Protein 1AVY (pdb70)

InterPro domains:
  IPR012473 Fibritin C-terminal [PF07921] (373-482)
  IPR012473 Fibritin C-terminal [PR01880] (372-398)
  IPR012473 Fibritin C-terminal [PR01880] (399-420)
  IPR012473 Fibritin C-terminal [PR01880] (421-442)
  IPR012473 Fibritin C-terminal [PR01880] (443-462)
  IPR012473 Fibritin C-terminal [PR01880] (463-484)

Sequence (190 aa):
TNKIKAIETDIASVRQEVNTAKGNISSLQGDVQALQEAGYIPEAPRDGQAYVRKDGEWVLLSTFLSPAVRQEVNTAKGNISSLQGDVQALQEAGYIPEAPRDGQAYVRKDGEWVLLSTFLSPLTNKIKAIETDIASVRQEVNTAKGNISSLQGDVQALQEAGYIPEAPRDGQAYVRKDGEWVLLSTFLSP

Radius of gyration: 31.98 Å; Cα contacts (8 Å, |Δi|>4): 88; chains: 3; bounding box: 48×41×116 Å

CATH classification: 1.20.5.320

Foldseek 3Di:
DPVVVVVVVVVVVVVVVVVVVVVVVVVVVVVVVVVVVVPDADDADPPPFDWDDDPRHTDGPVVVVDPD/DVVVVVVVVVVVVVVVVVVVCVVVVLDDDDADDDPFDWDDDDSHTDGPVVVVPD/DCCCVVVVVVCVVVVVVVVVVVVVVVVVVVVVVVCVVVVLDADDADDDVFDWDDDPNHTDGPVVVVPD

Nearest PDB structures (foldseek):
  1avy-assembly1_A  TM=1.015E+00  e=2.440E-09  Tequatrovirus T4
  1v1i-assembly1_A  TM=9.825E-01  e=1.179E-03  Human mastadenovirus C
  2ww6-assembly1_C  TM=1.001E+00  e=1.914E-03  Tequatrovirus T4
  2ww6-assembly1_B  TM=1.008E+00  e=2.051E-03  Tequatrovirus T4
  8t1g-assembly1_B  TM=9.410E-01  e=3.107E-03  Influenza A virus

Structure (mmCIF, N/CA/C/O backbone):
data_1AVY
#
_entry.id   1AVY
#
_cell.length_a   43.680
_cell.length_b   43.680
_cell.length_c   90.610
_cell.angle_alpha   90.00
_cell.angle_beta   90.00
_cell.angle_gamma   120.00
#
_symmetry.space_group_name_H-M   'P 3'
#
loop_
_entity.id
_entity.type
_entity.pdbx_description
1 polymer FIBRITIN
2 water water
#
loop_
_atom_site.group_PDB
_atom_site.id
_atom_site.type_symbol
_atom_site.label_atom_id
_atom_site.label_alt_id
_atom_site.label_comp_id
_atom_site.label_asym_id
_atom_site.label_entity_id
_atom_site.label_seq_id
_atom_site.pdbx_PDB_ins_code
_atom_site.Cartn_x
_atom_site.Cartn_y
_atom_site.Cartn_z
_atom_site.occupancy
_atom_site.B_iso_or_equiv
_atom_site.auth_seq_id
_atom_site.auth_comp_id
_atom_site.auth_asym_id
_atom_site.auth_atom_id
_atom_site.pdbx_PDB_model_num
ATOM 1 N N . THR A 1 7 ? 6.903 -0.770 -48.482 1.00 71.54 419 THR A N 1
ATOM 2 C CA . THR A 1 7 ? 6.529 -0.361 -47.099 1.00 68.38 419 THR A CA 1
ATOM 3 C C . THR A 1 7 ? 6.157 -1.554 -46.228 1.00 68.20 419 THR A C 1
ATOM 4 O O . THR A 1 7 ? 5.192 -2.255 -46.503 1.00 68.00 419 THR A O 1
ATOM 8 N N . ASN A 1 8 ? 6.948 -1.767 -45.182 1.00 67.96 420 ASN A N 1
ATOM 9 C CA . ASN A 1 8 ? 6.725 -2.850 -44.236 1.00 67.88 420 ASN A CA 1
ATOM 10 C C . ASN A 1 8 ? 6.664 -2.249 -42.836 1.00 68.29 420 ASN A C 1
ATOM 11 O O . ASN A 1 8 ? 6.648 -2.981 -41.847 1.00 71.35 420 ASN A O 1
ATOM 16 N N . LYS A 1 9 ? 6.641 -0.918 -42.755 1.00 65.51 421 LYS A N 1
ATOM 17 C CA . LYS A 1 9 ? 6.576 -0.220 -41.469 1.00 60.06 421 LYS A CA 1
ATOM 18 C C . LYS A 1 9 ? 5.476 -0.827 -40.594 1.00 56.53 421 LYS A C 1
ATOM 19 O O . LYS A 1 9 ? 5.269 -0.403 -39.467 1.00 55.55 421 LYS A O 1
ATOM 25 N N . ILE A 1 10 ? 4.787 -1.823 -41.155 1.00 51.99 422 ILE A N 1
ATOM 26 C CA .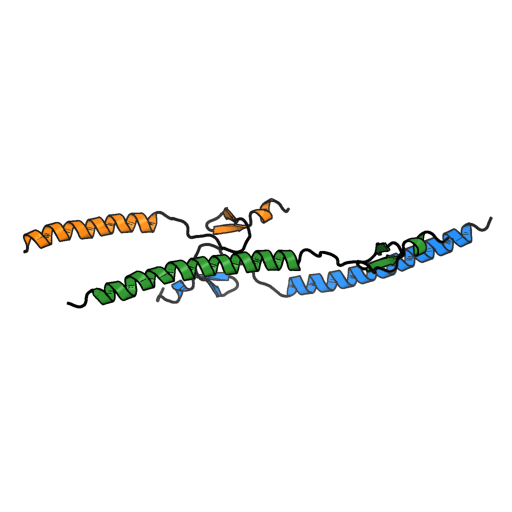 ILE A 1 10 ? 3.709 -2.560 -40.504 1.00 49.11 422 ILE A CA 1
ATOM 27 C C . ILE A 1 10 ? 4.309 -3.624 -39.592 1.00 48.56 422 ILE A C 1
ATOM 28 O O . ILE A 1 10 ? 3.651 -4.126 -38.683 1.00 49.25 422 ILE A O 1
ATOM 33 N N . LYS A 1 11 ? 5.561 -3.968 -39.869 1.00 46.88 423 LYS A N 1
ATOM 34 C CA . LYS A 1 11 ? 6.293 -4.970 -39.106 1.00 48.19 423 LYS A CA 1
ATOM 35 C C . LYS A 1 11 ? 6.955 -4.298 -37.914 1.00 47.41 423 LYS A C 1
ATOM 36 O O . LYS A 1 11 ? 7.071 -4.891 -36.842 1.00 47.84 423 LYS A O 1
ATOM 38 N N . ALA A 1 12 ? 7.391 -3.058 -38.109 1.00 44.81 424 ALA A N 1
ATOM 39 C CA . ALA A 1 12 ? 8.023 -2.295 -37.040 1.00 44.82 424 ALA A CA 1
ATOM 40 C C . ALA A 1 12 ? 6.945 -1.845 -36.061 1.00 44.51 424 ALA A C 1
ATOM 41 O O . ALA A 1 12 ? 7.174 -1.770 -34.854 1.00 43.21 424 ALA A O 1
ATOM 43 N N . ILE A 1 13 ? 5.766 -1.543 -36.597 1.00 44.96 425 ILE A N 1
ATOM 44 C CA . ILE A 1 13 ? 4.644 -1.106 -35.779 1.00 42.64 425 ILE A CA 1
ATOM 45 C C . ILE A 1 13 ? 4.129 -2.294 -34.990 1.00 42.24 425 ILE A C 1
ATOM 46 O O . ILE A 1 13 ? 3.667 -2.152 -33.859 1.00 42.19 425 ILE A O 1
ATOM 51 N N . GLU A 1 14 ? 4.224 -3.474 -35.589 1.00 42.34 426 GLU A N 1
ATOM 52 C CA . GLU A 1 14 ? 3.769 -4.684 -34.924 1.00 44.38 426 GLU A CA 1
ATOM 53 C C . GLU A 1 14 ? 4.649 -5.023 -33.720 1.00 44.98 426 GLU A C 1
ATOM 54 O O . GLU A 1 14 ? 4.134 -5.300 -32.634 1.00 47.38 426 GLU A O 1
ATOM 60 N N . THR A 1 15 ? 5.969 -4.998 -33.905 1.00 42.57 427 THR A N 1
ATOM 61 C CA . THR A 1 15 ? 6.883 -5.307 -32.810 1.00 39.34 427 THR A CA 1
ATOM 62 C C . THR A 1 15 ? 6.799 -4.238 -31.728 1.00 37.21 427 THR A C 1
ATOM 63 O O . THR A 1 15 ? 7.030 -4.520 -30.556 1.00 37.16 427 THR A O 1
ATOM 67 N N . ASP A 1 16 ? 6.463 -3.013 -32.124 1.00 35.95 428 ASP A N 1
ATOM 68 C CA . ASP A 1 16 ? 6.341 -1.915 -31.174 1.00 34.85 428 ASP A CA 1
ATOM 69 C C . ASP A 1 16 ? 5.095 -2.099 -30.314 1.00 31.70 428 ASP A C 1
ATOM 70 O O . ASP A 1 16 ? 5.095 -1.783 -29.128 1.00 32.15 428 ASP A O 1
ATOM 75 N N . ILE A 1 17 ? 4.029 -2.610 -30.914 1.00 28.14 429 ILE A N 1
ATOM 76 C CA . ILE A 1 17 ? 2.813 -2.842 -30.162 1.00 27.64 429 ILE A CA 1
ATOM 77 C C . ILE A 1 17 ? 3.070 -4.043 -29.266 1.00 28.04 429 ILE A C 1
ATOM 78 O O . ILE A 1 17 ? 2.637 -4.081 -28.114 1.00 27.80 429 ILE A O 1
ATOM 83 N N . ALA A 1 18 ? 3.790 -5.023 -29.795 1.00 26.34 430 ALA A N 1
ATOM 84 C CA . ALA A 1 18 ? 4.105 -6.214 -29.021 1.00 28.25 430 ALA A CA 1
ATOM 85 C C . ALA A 1 18 ? 4.908 -5.829 -27.779 1.00 30.41 430 ALA A C 1
ATOM 86 O O . ALA A 1 18 ? 4.675 -6.351 -26.688 1.00 31.97 430 ALA A O 1
ATOM 88 N N . SER A 1 19 ? 5.855 -4.912 -27.960 1.00 30.96 431 SER A N 1
ATOM 89 C CA . SER A 1 19 ? 6.709 -4.440 -26.878 1.00 30.18 431 SER A CA 1
ATOM 90 C C . SER A 1 19 ? 5.877 -3.758 -25.789 1.00 30.85 431 SER A C 1
ATOM 91 O O . SER A 1 19 ? 6.005 -4.073 -24.604 1.00 28.12 431 SER A O 1
ATOM 94 N N . VAL A 1 20 ? 5.026 -2.823 -26.194 1.00 30.72 432 VAL A N 1
ATOM 95 C CA . VAL A 1 20 ? 4.173 -2.108 -25.250 1.00 29.22 432 VAL A CA 1
ATOM 96 C C . VAL A 1 20 ? 3.284 -3.096 -24.503 1.00 28.89 432 VAL A C 1
ATOM 97 O O . VAL A 1 20 ? 3.098 -2.981 -23.289 1.00 25.38 432 VAL A O 1
ATOM 101 N N . ARG A 1 21 ? 2.742 -4.063 -25.242 1.00 28.14 433 ARG A N 1
ATOM 102 C CA . ARG A 1 21 ? 1.864 -5.082 -24.677 1.00 28.55 433 ARG A CA 1
ATOM 103 C C . ARG A 1 21 ? 2.557 -5.895 -23.593 1.00 27.42 433 ARG A C 1
ATOM 104 O O . ARG A 1 21 ? 1.941 -6.267 -22.603 1.00 29.53 433 ARG A O 1
ATOM 112 N N . GLN A 1 22 ? 3.840 -6.171 -23.782 1.00 31.35 434 GLN A N 1
ATOM 113 C CA . GLN A 1 22 ? 4.598 -6.928 -22.796 1.00 33.15 434 GLN A CA 1
ATOM 114 C C . GLN A 1 22 ? 4.771 -6.110 -21.520 1.00 32.40 434 GLN A C 1
ATOM 115 O O . GLN A 1 22 ? 4.662 -6.629 -20.408 1.00 29.28 434 GLN A O 1
ATOM 121 N N . GLU A 1 23 ? 5.060 -4.826 -21.691 1.00 29.63 435 GLU A N 1
ATOM 122 C CA . GLU A 1 23 ? 5.242 -3.947 -20.554 1.00 28.59 435 GLU A CA 1
ATOM 123 C C . GLU A 1 23 ? 3.934 -3.814 -19.794 1.00 28.18 435 GLU A C 1
ATOM 124 O O . GLU A 1 23 ? 3.920 -3.752 -18.563 1.00 28.80 435 GLU A O 1
ATOM 130 N N . VAL A 1 24 ? 2.833 -3.777 -20.537 1.00 25.49 436 VAL A N 1
ATOM 131 C CA . VAL A 1 24 ? 1.514 -3.668 -19.938 1.00 21.95 436 VAL A CA 1
ATOM 132 C C . VAL A 1 24 ? 1.199 -4.955 -19.170 1.00 23.96 436 VAL A C 1
ATOM 133 O O . VAL A 1 24 ? 0.485 -4.931 -18.166 1.00 21.78 436 VAL A O 1
ATOM 137 N N . ASN A 1 25 ? 1.743 -6.077 -19.636 1.00 22.69 437 ASN A N 1
ATOM 138 C CA . ASN A 1 25 ? 1.530 -7.357 -18.962 1.00 24.17 437 ASN A CA 1
ATOM 139 C C . ASN A 1 25 ? 2.300 -7.346 -17.638 1.00 22.99 437 ASN A C 1
ATOM 140 O O . ASN A 1 25 ? 1.804 -7.802 -16.613 1.00 22.91 437 ASN A O 1
ATOM 145 N N . THR A 1 26 ? 3.518 -6.821 -17.675 1.00 23.04 438 THR A N 1
ATOM 146 C CA . THR A 1 26 ? 4.349 -6.739 -16.486 1.00 24.30 438 THR A CA 1
ATOM 147 C C . THR A 1 26 ? 3.683 -5.821 -15.469 1.00 25.75 438 THR A C 1
ATOM 148 O O . THR A 1 26 ? 3.625 -6.136 -14.281 1.00 30.36 438 THR A O 1
ATOM 152 N N . ALA A 1 27 ? 3.172 -4.688 -15.942 1.00 24.11 439 ALA A N 1
ATOM 153 C CA . ALA A 1 27 ? 2.503 -3.722 -15.073 1.00 21.09 439 ALA A CA 1
ATOM 154 C C . ALA A 1 27 ? 1.262 -4.327 -14.403 1.00 21.43 439 ALA A C 1
ATOM 155 O O . ALA A 1 27 ? 1.039 -4.142 -13.204 1.00 19.48 439 ALA A O 1
ATOM 157 N N . LYS A 1 28 ? 0.460 -5.050 -15.179 1.00 18.44 440 LYS A N 1
ATOM 158 C CA . LYS A 1 28 ? -0.742 -5.697 -14.657 1.00 18.89 440 LYS A CA 1
ATOM 159 C C . LYS A 1 28 ? -0.347 -6.629 -13.516 1.00 17.44 440 LYS A C 1
ATOM 160 O O . LYS A 1 28 ? -1.117 -6.829 -12.579 1.00 19.33 440 LYS A O 1
ATOM 166 N N . GLY A 1 29 ? 0.847 -7.211 -13.625 1.00 17.63 441 GLY A N 1
ATOM 167 C CA . GLY A 1 29 ? 1.339 -8.134 -12.621 1.00 17.34 441 GLY A CA 1
ATOM 168 C C . GLY A 1 29 ? 1.772 -7.434 -11.353 1.00 21.61 441 GLY A C 1
ATOM 169 O O . GLY A 1 29 ? 1.456 -7.882 -10.251 1.00 20.32 441 GLY A O 1
ATOM 170 N N . ASN A 1 30 ? 2.502 -6.335 -11.510 1.00 21.11 442 ASN A N 1
ATOM 171 C CA . ASN A 1 30 ? 2.966 -5.560 -10.372 1.00 24.13 442 ASN A CA 1
ATOM 172 C C . ASN A 1 30 ? 1.781 -4.888 -9.692 1.00 24.70 442 ASN A C 1
ATOM 173 O O . ASN A 1 30 ? 1.809 -4.622 -8.486 1.00 23.34 442 ASN A O 1
ATOM 178 N N . ILE A 1 31 ? 0.746 -4.612 -10.479 1.00 21.15 443 ILE A N 1
ATOM 179 C CA . ILE A 1 31 ? -0.463 -3.986 -9.970 1.00 20.81 443 ILE A CA 1
ATOM 180 C C . ILE A 1 31 ? -1.200 -5.008 -9.107 1.00 22.74 443 ILE A C 1
ATOM 181 O O . ILE A 1 31 ? -1.709 -4.680 -8.038 1.00 25.33 443 ILE A O 1
ATOM 186 N N . SER A 1 32 ? -1.244 -6.252 -9.572 1.00 21.77 444 SER A N 1
ATOM 187 C CA . SER A 1 32 ? -1.908 -7.322 -8.834 1.00 23.76 444 SER A CA 1
ATOM 188 C C . SER A 1 32 ? -1.164 -7.621 -7.524 1.00 24.21 444 SER A C 1
ATOM 189 O O . SER A 1 32 ? -1.776 -7.878 -6.485 1.00 21.48 444 SER A O 1
ATOM 192 N N . SER A 1 33 ? 0.160 -7.585 -7.595 1.00 22.55 445 SER A N 1
ATOM 193 C CA . SER A 1 33 ? 1.016 -7.826 -6.445 1.00 22.53 445 SER A CA 1
ATOM 194 C C . SER A 1 33 ? 0.786 -6.720 -5.410 1.00 24.43 445 SER A C 1
ATOM 195 O O . SER A 1 33 ? 0.660 -6.992 -4.219 1.00 25.14 445 SER A O 1
ATOM 198 N N . LEU A 1 34 ? 0.727 -5.475 -5.880 1.00 22.75 446 LEU A N 1
ATOM 199 C CA . LEU A 1 34 ? 0.508 -4.313 -5.024 1.00 21.24 446 LEU A CA 1
ATOM 200 C C . LEU A 1 34 ? -0.818 -4.422 -4.282 1.00 21.41 446 LEU A C 1
ATOM 201 O O . LEU A 1 34 ? -0.896 -4.134 -3.090 1.00 22.68 446 LEU A O 1
ATOM 206 N N . GLN A 1 35 ? -1.854 -4.844 -4.998 1.00 20.21 447 GLN A N 1
ATOM 207 C CA . GLN A 1 35 ? -3.190 -4.994 -4.432 1.00 22.51 447 GLN A CA 1
ATOM 208 C C . GLN A 1 35 ? -3.228 -6.031 -3.314 1.00 23.64 447 GLN A C 1
ATOM 209 O O . GLN A 1 35 ? -3.903 -5.837 -2.301 1.00 22.15 447 GLN A O 1
ATOM 215 N N . GLY A 1 36 ? -2.517 -7.138 -3.512 1.00 20.67 448 GLY A N 1
ATOM 216 C CA . GLY A 1 36 ? -2.487 -8.178 -2.506 1.00 21.41 448 GLY A CA 1
ATOM 217 C C . GLY A 1 36 ? -1.727 -7.720 -1.269 1.00 22.69 448 GLY A C 1
ATOM 218 O O . GLY A 1 36 ? -2.019 -8.148 -0.152 1.00 20.35 448 GLY A O 1
ATOM 219 N N . ASP A 1 37 ? -0.751 -6.840 -1.465 1.00 21.18 449 ASP A N 1
ATOM 220 C CA . ASP A 1 37 ? 0.050 -6.336 -0.358 1.00 16.80 449 ASP A CA 1
ATOM 221 C C . ASP A 1 37 ? -0.693 -5.288 0.446 1.00 18.97 449 ASP A C 1
ATOM 222 O O . ASP A 1 37 ? -0.577 -5.237 1.673 1.00 17.74 449 ASP A O 1
ATOM 227 N N . VAL A 1 38 ? -1.456 -4.452 -0.253 1.00 18.48 450 VAL A N 1
ATOM 228 C CA . VAL A 1 38 ? -2.227 -3.387 0.376 1.00 15.18 450 VAL A CA 1
ATOM 229 C C . VAL A 1 38 ? -3.399 -3.988 1.142 1.00 19.17 450 VAL A C 1
ATOM 230 O O . VAL A 1 38 ? -3.802 -3.493 2.199 1.00 16.77 450 VAL A O 1
ATOM 234 N N . GLN A 1 39 ? -3.931 -5.072 0.594 1.00 18.24 451 GLN A N 1
ATOM 235 C CA . GLN A 1 39 ? -5.047 -5.784 1.187 1.00 19.09 451 GLN A CA 1
ATOM 236 C C . GLN A 1 39 ? -4.613 -6.382 2.519 1.00 14.26 451 GLN A C 1
ATOM 237 O O . GLN A 1 39 ? -5.328 -6.304 3.511 1.00 12.49 451 GLN A O 1
ATOM 243 N N . ALA A 1 40 ? -3.431 -6.981 2.526 1.00 13.69 452 ALA A N 1
ATOM 244 C CA . ALA A 1 40 ? -2.890 -7.588 3.734 1.00 17.31 452 ALA A CA 1
ATOM 245 C C . ALA A 1 40 ? -2.590 -6.518 4.792 1.00 17.34 452 ALA A C 1
ATOM 246 O O . ALA A 1 40 ? -2.796 -6.739 5.989 1.00 16.59 452 ALA A O 1
ATOM 248 N N . LEU A 1 41 ? -2.098 -5.363 4.344 1.00 15.39 453 LEU A N 1
ATOM 249 C CA . LEU A 1 41 ? -1.788 -4.268 5.255 1.00 11.40 453 LEU A CA 1
ATOM 250 C C . LEU A 1 41 ? -3.086 -3.775 5.874 1.00 13.85 453 LEU A C 1
ATOM 251 O O . LEU A 1 41 ? -3.132 -3.423 7.054 1.00 12.87 453 LEU A O 1
ATOM 256 N N . GLN A 1 42 ? -4.147 -3.758 5.073 1.00 14.26 454 GLN A N 1
ATOM 257 C CA . GLN A 1 42 ? -5.452 -3.308 5.545 1.00 15.67 454 GLN A CA 1
ATOM 258 C C . GLN A 1 42 ? -6.082 -4.307 6.508 1.00 16.62 454 GLN A C 1
ATOM 259 O O . GLN A 1 42 ? -6.802 -3.918 7.422 1.00 21.43 454 GLN A O 1
ATOM 265 N N . GLU A 1 43 ? -5.809 -5.592 6.296 1.00 18.54 455 GLU A N 1
ATOM 266 C CA . GLU A 1 43 ? -6.363 -6.653 7.129 1.00 20.43 455 GLU A CA 1
ATOM 267 C C . GLU A 1 43 ? -5.549 -6.934 8.392 1.00 19.20 455 GLU A C 1
ATOM 268 O O . GLU A 1 43 ? -6.021 -7.629 9.290 1.00 16.45 455 GLU A O 1
ATOM 274 N N . ALA A 1 44 ? -4.332 -6.398 8.455 1.00 16.36 456 ALA A N 1
ATOM 275 C CA . ALA A 1 44 ? -3.465 -6.610 9.607 1.00 15.24 456 ALA A CA 1
ATOM 276 C C . ALA A 1 44 ? -4.087 -6.041 10.883 1.00 16.31 456 ALA A C 1
ATOM 277 O O . ALA A 1 44 ? -3.759 -6.472 11.982 1.00 16.17 456 ALA A O 1
ATOM 279 N N . GLY A 1 45 ? -4.984 -5.072 10.722 1.00 15.92 457 GLY A N 1
ATOM 280 C CA . GLY A 1 45 ? -5.651 -4.462 11.859 1.00 18.36 457 GLY A CA 1
ATOM 281 C C . GLY A 1 45 ? -4.747 -3.637 12.755 1.00 16.78 457 GLY A C 1
ATOM 282 O O . GLY A 1 45 ? -4.829 -3.731 13.976 1.00 17.48 457 GLY A O 1
ATOM 283 N N . TYR A 1 46 ? -3.883 -2.823 12.160 1.00 12.20 458 TYR A N 1
ATOM 284 C CA . TYR A 1 46 ? -2.984 -2.007 12.953 1.00 10.89 458 TYR A CA 1
ATOM 285 C C . TYR A 1 46 ? -3.776 -1.007 13.769 1.00 12.44 458 TYR A C 1
ATOM 286 O O . TYR A 1 46 ? -4.941 -0.730 13.472 1.00 13.93 458 TYR A O 1
ATOM 295 N N . ILE A 1 47 ? -3.137 -0.466 14.799 1.00 15.15 459 ILE A N 1
ATOM 296 C CA . ILE A 1 47 ? -3.795 0.484 15.693 1.00 16.47 459 ILE A CA 1
ATOM 297 C C . ILE A 1 47 ? -3.306 1.925 15.545 1.00 12.56 459 ILE A C 1
ATOM 298 O O . ILE A 1 47 ? -2.116 2.173 15.396 1.00 13.16 459 ILE A O 1
ATOM 303 N N . PRO A 1 48 ? -4.232 2.897 15.578 1.00 12.20 460 PRO A N 1
ATOM 304 C CA . PRO A 1 48 ? -3.805 4.294 15.442 1.00 14.26 460 PRO A CA 1
ATOM 305 C C . PRO A 1 48 ? -3.114 4.825 16.708 1.00 13.16 460 PRO A C 1
ATOM 306 O O . PRO A 1 48 ? -3.146 4.188 17.764 1.00 15.33 460 PRO A O 1
ATOM 310 N N . GLU A 1 49 ? -2.476 5.982 16.588 1.00 10.95 461 GLU A N 1
ATOM 311 C CA . GLU A 1 49 ? -1.772 6.584 17.706 1.00 9.03 461 GLU A CA 1
ATOM 312 C C . GLU A 1 49 ? -2.697 6.893 18.873 1.00 10.56 461 GLU A C 1
ATOM 313 O O . GLU A 1 49 ? -3.898 7.119 18.695 1.00 10.40 461 GLU A O 1
ATOM 319 N N . ALA A 1 50 ? -2.129 6.901 20.073 1.00 7.08 462 ALA A N 1
ATOM 320 C CA . ALA A 1 50 ? -2.899 7.210 21.264 1.00 9.30 462 ALA A CA 1
ATOM 321 C C . ALA A 1 50 ? -2.990 8.725 21.310 1.00 7.83 462 ALA A C 1
ATOM 322 O O . ALA A 1 50 ? -2.235 9.414 20.625 1.00 9.67 462 ALA A O 1
ATOM 324 N N . PRO A 1 51 ? -3.924 9.273 22.097 1.00 7.84 463 PRO A N 1
ATOM 325 C CA . PRO A 1 51 ? -3.964 10.732 22.110 1.00 7.31 463 PRO A CA 1
ATOM 326 C C . PRO A 1 51 ? -2.631 11.297 22.569 1.00 7.24 463 PRO A C 1
ATOM 327 O O . PRO A 1 51 ? -1.889 10.649 23.310 1.00 11.44 463 PRO A O 1
ATOM 331 N N . ARG A 1 52 ? -2.308 12.488 22.087 1.00 8.85 464 ARG A N 1
ATOM 332 C CA . ARG A 1 52 ? -1.072 13.152 22.480 1.00 7.53 464 ARG A CA 1
ATOM 333 C C . ARG A 1 52 ? -1.525 14.255 23.418 1.00 7.90 464 ARG A C 1
ATOM 334 O O . ARG A 1 52 ? -1.601 15.413 23.034 1.00 13.31 464 ARG A O 1
ATOM 342 N N . ASP A 1 53 ? -1.841 13.882 24.654 1.00 11.72 465 ASP A N 1
ATOM 343 C CA . ASP A 1 53 ? -2.330 14.834 25.642 1.00 9.20 465 ASP A CA 1
ATOM 344 C C . ASP A 1 53 ? -1.564 14.787 26.953 1.00 11.05 465 ASP A C 1
ATOM 345 O O . ASP A 1 53 ? -2.049 15.274 27.973 1.00 10.51 465 ASP A O 1
ATOM 350 N N . GLY A 1 54 ? -0.380 14.185 26.927 1.00 10.38 466 GLY A N 1
ATOM 351 C CA . GLY A 1 54 ? 0.431 14.097 28.123 1.00 10.74 466 GLY A CA 1
ATOM 352 C C . GLY A 1 54 ? 0.046 12.979 29.070 1.00 12.32 466 GLY A C 1
ATOM 353 O O . GLY A 1 54 ? 0.615 12.871 30.150 1.00 14.22 466 GLY A O 1
ATOM 354 N N . GLN A 1 55 ? -0.915 12.150 28.675 1.00 10.16 467 GLN A N 1
ATOM 355 C CA . GLN A 1 55 ? -1.361 11.033 29.504 1.00 10.24 467 GLN A CA 1
ATOM 356 C C . GLN A 1 55 ? -0.880 9.693 28.972 1.00 8.50 467 GLN A C 1
ATOM 357 O O . GLN A 1 55 ? -0.604 9.558 27.775 1.00 10.24 467 GLN A O 1
ATOM 363 N N . ALA A 1 56 ? -0.787 8.708 29.871 1.00 7.45 468 ALA A N 1
ATOM 364 C CA . ALA A 1 56 ? -0.354 7.359 29.526 1.00 4.11 468 ALA A CA 1
ATOM 365 C C . ALA A 1 56 ? -1.578 6.518 29.212 1.00 5.44 468 ALA A C 1
ATOM 366 O O . ALA A 1 56 ? -2.593 6.583 29.909 1.00 6.57 468 ALA A O 1
ATOM 368 N N . TYR A 1 57 ? -1.475 5.722 28.155 1.00 5.28 469 TYR A N 1
ATOM 369 C CA . TYR A 1 57 ? -2.579 4.895 27.728 1.00 5.51 469 TYR A CA 1
ATOM 370 C C . TYR A 1 57 ? -2.200 3.436 27.565 1.00 5.72 469 TYR A C 1
ATOM 371 O O . TYR A 1 57 ? -1.060 3.104 27.233 1.00 8.68 469 TYR A O 1
ATOM 380 N N . VAL A 1 58 ? -3.185 2.575 27.777 1.00 5.91 470 VAL A N 1
ATOM 381 C CA . VAL A 1 58 ? -3.030 1.138 27.605 1.00 5.83 470 VAL A CA 1
ATOM 382 C C . VAL A 1 58 ? -4.121 0.765 26.600 1.00 7.14 470 VAL A C 1
ATOM 383 O O . VAL A 1 58 ? -5.002 1.582 26.315 1.00 7.64 470 VAL A O 1
ATOM 387 N N . ARG A 1 59 ? -4.069 -0.449 26.065 1.00 7.04 471 ARG A N 1
ATOM 388 C CA . ARG A 1 59 ? -5.048 -0.876 25.072 1.00 6.37 471 ARG A CA 1
ATOM 389 C C . ARG A 1 59 ? -6.101 -1.835 25.634 1.00 6.28 471 ARG A C 1
ATOM 390 O O . ARG A 1 59 ? -5.777 -2.817 26.311 1.00 6.82 471 ARG A O 1
ATOM 398 N N . LYS A 1 60 ? -7.367 -1.541 25.344 1.00 5.61 472 LYS A N 1
ATOM 399 C CA . LYS A 1 60 ? -8.479 -2.361 25.812 1.00 9.59 472 LYS A CA 1
ATOM 400 C C . LYS A 1 60 ? -9.686 -2.226 24.895 1.00 9.97 472 LYS A C 1
ATOM 401 O O . LYS A 1 60 ? -10.111 -1.121 24.574 1.00 9.57 472 LYS A O 1
ATOM 407 N N . ASP A 1 61 ? -10.236 -3.365 24.490 1.00 10.63 473 ASP A N 1
ATOM 408 C CA . ASP A 1 61 ? -11.408 -3.405 23.622 1.00 11.07 473 ASP A CA 1
ATOM 409 C C . ASP A 1 61 ? -11.371 -2.463 22.433 1.00 9.76 473 ASP A C 1
ATOM 410 O O . ASP A 1 61 ? -12.323 -1.720 22.192 1.00 11.38 473 ASP A O 1
ATOM 415 N N . GLY A 1 62 ? -10.266 -2.510 21.695 1.00 9.90 474 GLY A N 1
ATOM 416 C CA . GLY A 1 62 ? -10.103 -1.689 20.509 1.00 11.98 474 GLY A CA 1
ATOM 417 C C . GLY A 1 62 ? -9.992 -0.198 20.746 1.00 13.97 474 GLY A C 1
ATOM 418 O O . GLY A 1 62 ? -10.275 0.583 19.847 1.00 15.59 474 GLY A O 1
ATOM 419 N N . GLU A 1 63 ? -9.580 0.205 21.948 1.00 14.49 475 GLU A N 1
ATOM 420 C CA . GLU A 1 63 ? -9.445 1.623 22.260 1.00 11.50 475 GLU A CA 1
ATOM 421 C C . GLU A 1 63 ? -8.336 1.871 23.268 1.00 11.34 475 GLU A C 1
ATOM 422 O O . GLU A 1 63 ? -7.914 0.957 23.976 1.00 12.77 475 GLU A O 1
ATOM 428 N N . TRP A 1 64 ? -7.853 3.109 23.297 1.00 7.46 476 TRP A N 1
ATOM 429 C CA . TRP A 1 64 ? -6.812 3.527 24.218 1.00 7.87 476 TRP A CA 1
ATOM 430 C C . TRP A 1 64 ? -7.559 4.007 25.460 1.00 9.42 476 TRP A C 1
ATOM 431 O O . TRP A 1 64 ? -8.433 4.875 25.361 1.00 10.72 476 TRP A O 1
ATOM 442 N N . VAL A 1 65 ? -7.230 3.433 26.615 1.00 7.68 477 VAL A N 1
ATOM 443 C CA . VAL A 1 65 ? -7.859 3.802 27.883 1.00 7.68 477 VAL A CA 1
ATOM 444 C C . VAL A 1 65 ? -6.757 4.328 28.796 1.00 8.38 477 VAL A C 1
ATOM 445 O O . VAL A 1 65 ? -5.635 3.829 28.761 1.00 8.12 477 VAL A O 1
ATOM 449 N N . LEU A 1 66 ? -7.070 5.341 29.599 1.00 7.37 478 LEU A N 1
ATOM 450 C CA . LEU A 1 66 ? -6.081 5.937 30.502 1.00 10.79 478 LEU A CA 1
ATOM 451 C C . LEU A 1 66 ? -5.552 4.918 31.518 1.00 7.16 478 LEU A C 1
ATOM 452 O O . LEU A 1 66 ? -6.320 4.240 32.196 1.00 7.89 478 LEU A O 1
ATOM 457 N N . LEU A 1 67 ? -4.234 4.806 31.607 1.00 6.75 479 LEU A N 1
ATOM 458 C CA . LEU A 1 67 ? -3.613 3.870 32.538 1.00 9.79 479 LEU A CA 1
ATOM 459 C C . LEU A 1 67 ? -3.989 4.141 34.007 1.00 11.19 479 LEU A C 1
ATOM 460 O O . LEU A 1 67 ? -4.210 3.209 34.784 1.00 9.54 479 LEU A O 1
ATOM 465 N N . SER A 1 68 ? -4.054 5.418 34.379 1.00 13.82 480 SER A N 1
ATOM 466 C CA . SER A 1 68 ? -4.374 5.801 35.754 1.00 18.02 480 SER A CA 1
ATOM 467 C C . SER A 1 68 ? -5.731 5.256 36.173 1.0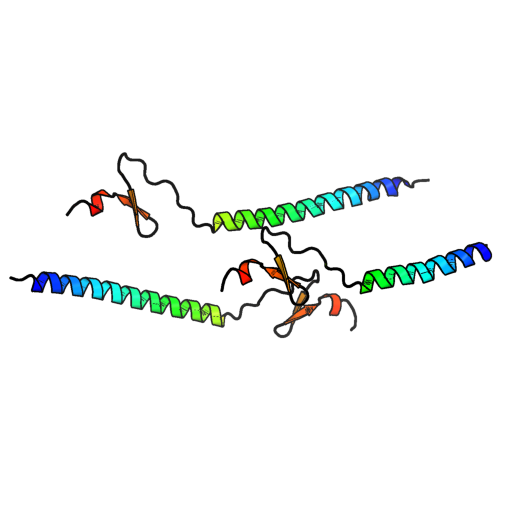0 17.00 480 SER A C 1
ATOM 468 O O . SER A 1 68 ? -6.015 5.101 37.355 1.00 17.05 480 SER A O 1
ATOM 471 N N . THR A 1 69 ? -6.559 4.960 35.182 1.00 17.54 481 THR A N 1
ATOM 472 C CA . THR A 1 69 ? -7.893 4.420 35.399 1.00 17.39 481 THR A CA 1
ATOM 473 C C . THR A 1 69 ? -7.821 3.087 36.147 1.00 16.16 481 THR A C 1
ATOM 474 O O . THR A 1 69 ? -8.758 2.708 36.858 1.00 13.63 481 THR A O 1
ATOM 478 N N . PHE A 1 70 ? -6.698 2.392 35.985 1.00 14.66 482 PHE A N 1
ATOM 479 C CA . PHE A 1 70 ? -6.474 1.094 36.622 1.00 17.28 482 PHE A CA 1
ATOM 480 C C . PHE A 1 70 ? -5.534 1.184 37.806 1.00 16.15 482 PHE A C 1
ATOM 481 O O . PHE A 1 70 ? -5.310 0.194 38.495 1.00 15.69 482 PHE A O 1
ATOM 489 N N . LEU A 1 71 ? -4.958 2.361 38.011 1.00 17.66 483 LEU A N 1
ATOM 490 C CA . LEU A 1 71 ? -4.059 2.579 39.136 1.00 25.51 483 LEU A CA 1
ATOM 491 C C . LEU A 1 71 ? -4.881 3.385 40.139 1.00 32.37 483 LEU A C 1
ATOM 492 O O . LEU A 1 71 ? -4.401 4.346 40.733 1.00 36.36 483 LEU A O 1
ATOM 497 N N . SER A 1 72 ? -6.136 2.960 40.265 1.00 39.36 484 SER A N 1
ATOM 498 C CA . SER A 1 72 ? -7.146 3.530 41.132 1.00 46.26 484 SER A CA 1
ATOM 499 C C . SER A 1 72 ? -8.234 2.489 41.094 1.00 54.07 484 SER A C 1
ATOM 500 O O . SER A 1 72 ? -8.338 1.724 40.108 1.00 55.95 484 SER A O 1
ATOM 503 N N . PRO A 1 73 ? -9.100 2.431 42.114 1.00 60.89 485 PRO A N 1
ATOM 504 C CA . PRO A 1 73 ? -10.146 1.395 42.044 1.00 65.46 485 PRO A CA 1
ATOM 505 C C . PRO A 1 73 ? -11.103 1.628 40.882 1.00 68.60 485 PRO A C 1
ATOM 506 O O . PRO A 1 73 ? -11.369 0.722 40.079 1.00 71.62 485 PRO A O 1
ATOM 510 N N . ALA A 1 74 ? -11.615 2.850 40.783 1.00 70.04 486 ALA A N 1
ATOM 511 C CA . ALA A 1 74 ? -12.590 3.251 39.775 1.00 72.70 486 ALA A CA 1
ATOM 512 C C . ALA A 1 74 ? -12.123 4.268 38.714 1.00 74.91 486 ALA A C 1
ATOM 513 O O . ALA A 1 74 ? -12.235 3.943 37.508 1.00 75.45 486 ALA A O 1
ATOM 516 N N . VAL B 1 20 ? 0.293 30.552 70.236 1.00 74.30 432 VAL B N 1
ATOM 517 C CA . VAL B 1 20 ? 0.394 29.473 69.261 1.00 75.56 432 VAL B CA 1
ATOM 518 C C . VAL B 1 20 ? -0.922 29.288 68.520 1.00 77.38 432 VAL B C 1
ATOM 519 O O . VAL B 1 20 ? -0.944 29.210 67.289 1.00 78.94 432 VAL B O 1
ATOM 523 N N . ARG B 1 21 ? -2.015 29.217 69.278 1.00 77.24 433 ARG B N 1
ATOM 524 C CA . ARG B 1 21 ? -3.346 29.044 68.703 1.00 75.83 433 ARG B CA 1
ATOM 525 C C . ARG B 1 21 ? -3.659 30.166 67.718 1.00 75.49 433 ARG B C 1
ATOM 526 O O . ARG B 1 21 ? -4.454 29.987 66.795 1.00 74.74 433 ARG B O 1
ATOM 528 N N . GLN B 1 22 ? -3.035 31.324 67.925 1.00 74.63 434 GLN B N 1
ATOM 529 C CA . GLN B 1 22 ? -3.238 32.467 67.045 1.00 73.89 434 GLN B CA 1
ATOM 530 C C . GLN B 1 22 ? -2.437 32.241 65.771 1.00 72.69 434 GLN B C 1
ATOM 531 O O . GLN B 1 22 ? -2.961 32.371 64.665 1.00 73.29 434 GLN B O 1
ATOM 537 N N . GLU B 1 23 ? -1.164 31.897 65.939 1.00 70.09 435 GLU B N 1
ATOM 538 C CA . GLU B 1 23 ? -0.285 31.643 64.808 1.00 66.86 435 GLU B CA 1
ATOM 539 C C . GLU B 1 23 ? -0.809 30.469 63.990 1.00 64.71 435 GLU B C 1
ATOM 540 O O . GLU B 1 23 ? -0.515 30.353 62.803 1.00 67.14 435 GLU B O 1
ATOM 546 N N . VAL B 1 24 ? -1.589 29.602 64.628 1.00 60.30 436 VAL B N 1
ATOM 547 C CA . VAL B 1 24 ? -2.159 28.438 63.956 1.00 56.82 436 VAL B CA 1
ATOM 548 C C . VAL B 1 24 ? -3.418 28.848 63.192 1.00 59.35 436 VAL B C 1
ATOM 549 O O . VAL B 1 24 ? -3.843 28.171 62.252 1.00 59.99 436 VAL B O 1
ATOM 553 N N . ASN B 1 25 ? -4.003 29.973 63.587 1.00 59.61 437 ASN B N 1
ATOM 554 C CA . ASN B 1 25 ? -5.212 30.454 62.937 1.00 61.81 437 ASN B CA 1
ATOM 555 C C . ASN B 1 25 ? -4.932 31.231 61.651 1.00 61.62 437 ASN B C 1
ATOM 556 O O . ASN B 1 25 ? -5.749 31.220 60.728 1.00 62.96 437 ASN B O 1
ATOM 561 N N . THR B 1 26 ? -3.792 31.913 61.586 1.00 60.78 438 THR B N 1
ATOM 562 C CA . THR B 1 26 ? -3.441 32.645 60.371 1.00 61.17 438 THR B CA 1
ATOM 563 C C . THR B 1 26 ? -2.944 31.594 59.383 1.00 62.37 438 THR B C 1
ATOM 564 O O . THR B 1 26 ? -3.180 31.688 58.176 1.00 63.05 438 THR B O 1
ATOM 568 N N . ALA B 1 27 ? -2.258 30.586 59.915 1.00 60.09 439 ALA B N 1
ATOM 569 C CA . ALA B 1 27 ? -1.736 29.498 59.104 1.00 56.78 439 ALA B CA 1
ATOM 570 C C . ALA B 1 27 ? -2.903 28.699 58.535 1.00 56.48 439 ALA B C 1
ATOM 571 O O . ALA B 1 27 ? -2.832 28.185 57.421 1.00 56.28 439 ALA B O 1
ATOM 573 N N . LYS B 1 28 ? -3.979 28.604 59.311 1.00 56.23 440 LYS B N 1
ATOM 574 C CA . LYS B 1 28 ? -5.175 27.872 58.906 1.00 55.65 440 LYS B CA 1
ATOM 575 C C . LYS B 1 28 ? -5.819 28.495 57.672 1.00 55.46 440 LYS B C 1
ATOM 576 O O . LYS B 1 28 ? -6.320 27.790 56.796 1.00 51.93 440 LYS B O 1
ATOM 582 N N . GLY B 1 29 ? -5.809 29.822 57.618 1.00 57.54 441 GLY B N 1
ATOM 583 C CA . GLY B 1 29 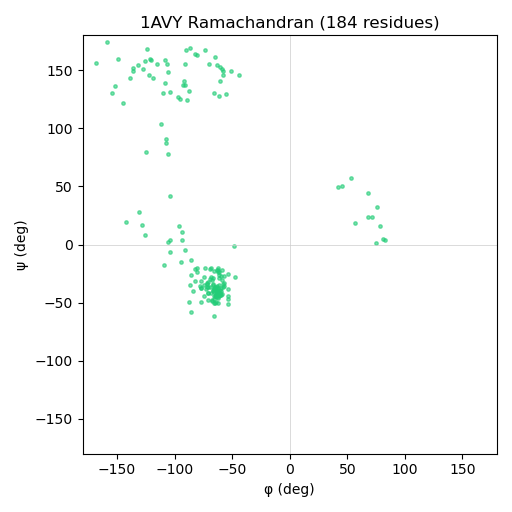? -6.400 30.524 56.495 1.00 58.39 441 GLY B CA 1
ATOM 584 C C . GLY B 1 29 ? -5.503 30.488 55.279 1.00 58.77 441 GLY B C 1
ATOM 585 O O . GLY B 1 29 ? -5.984 30.481 54.144 1.00 61.23 441 GLY B O 1
ATOM 586 N N . ASN B 1 30 ? -4.195 30.460 55.519 1.00 57.68 442 ASN B N 1
ATOM 587 C CA . ASN B 1 30 ? -3.207 30.418 54.444 1.00 55.50 442 ASN B CA 1
ATOM 588 C C . ASN B 1 30 ? -3.225 29.076 53.713 1.00 52.66 442 ASN B C 1
ATOM 589 O O . ASN B 1 30 ? -2.775 28.974 52.571 1.00 52.32 442 ASN B O 1
ATOM 594 N N . ILE B 1 31 ? -3.750 28.050 54.374 1.00 48.60 443 ILE B 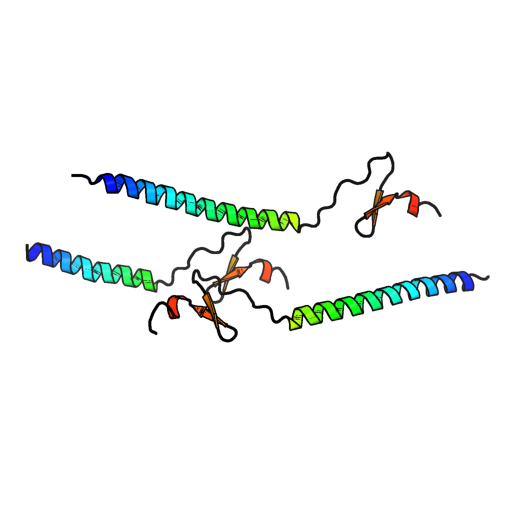N 1
ATOM 595 C CA . ILE B 1 31 ? -3.813 26.724 53.781 1.00 48.54 443 ILE B CA 1
ATOM 596 C C . ILE B 1 31 ? -5.060 26.543 52.919 1.00 50.95 443 ILE B C 1
ATOM 597 O O . ILE B 1 31 ? -4.963 26.243 51.730 1.00 51.19 443 ILE B O 1
ATOM 602 N N . SER B 1 32 ? -6.229 26.719 53.521 1.00 52.87 444 SER B N 1
ATOM 603 C CA . SER B 1 32 ? -7.482 26.569 52.794 1.00 52.01 444 SER B CA 1
ATOM 604 C C . SER B 1 32 ? -7.468 27.447 51.551 1.00 50.21 444 SER B C 1
ATOM 605 O O . SER B 1 32 ? -7.969 27.048 50.502 1.00 49.26 444 SER B O 1
ATOM 608 N N . SER B 1 33 ? -6.890 28.640 51.678 1.00 47.99 445 SER B N 1
ATOM 609 C CA . SER B 1 33 ? -6.798 29.577 50.564 1.00 45.50 445 SER B CA 1
ATOM 610 C C . SER B 1 33 ? -5.781 29.059 49.544 1.00 47.33 445 SER B C 1
ATOM 611 O O . SER B 1 33 ? -6.049 29.032 48.341 1.00 47.37 445 SER B O 1
ATOM 614 N N . LEU B 1 34 ? -4.614 28.649 50.032 1.00 46.18 446 LEU B N 1
ATOM 615 C CA . LEU B 1 34 ? -3.579 28.102 49.167 1.00 43.52 446 LEU B CA 1
ATOM 616 C C . LEU B 1 34 ? -4.239 26.979 48.378 1.00 45.23 446 LEU B C 1
ATOM 617 O O . LEU B 1 34 ? -4.052 26.859 47.166 1.00 45.60 446 LEU B O 1
ATOM 622 N N . GLN B 1 35 ? -5.016 26.164 49.091 1.00 44.96 447 GLN B N 1
ATOM 623 C CA . GLN B 1 35 ? -5.731 25.030 48.512 1.00 44.45 447 GLN B CA 1
ATOM 624 C C . GLN B 1 35 ? -6.723 25.494 47.447 1.00 45.03 447 GLN B C 1
ATOM 625 O O . GLN B 1 35 ? -7.028 24.759 46.503 1.00 44.18 447 GLN B O 1
ATOM 631 N N . GLY B 1 36 ? -7.221 26.717 47.607 1.00 43.20 448 GLY B N 1
ATOM 632 C CA . GLY B 1 36 ? -8.154 27.264 46.642 1.00 44.49 448 GLY B CA 1
ATOM 633 C C . GLY B 1 36 ? -7.386 27.716 45.417 1.00 44.70 448 GLY B C 1
ATOM 634 O O . GLY B 1 36 ? -7.851 27.572 44.286 1.00 46.36 448 GLY B O 1
ATOM 635 N N . ASP B 1 37 ? -6.195 28.260 45.648 1.00 44.22 449 ASP B N 1
ATOM 636 C CA . ASP B 1 37 ? -5.337 28.733 44.568 1.00 42.47 449 ASP B CA 1
ATOM 637 C C . ASP B 1 37 ? -4.798 27.556 43.745 1.00 41.53 449 ASP B C 1
ATOM 638 O O . ASP B 1 37 ? -4.659 27.658 42.527 1.00 41.81 449 ASP B O 1
ATOM 643 N N . VAL B 1 38 ? -4.502 26.443 44.415 1.00 37.20 450 VAL B N 1
ATOM 644 C CA . VAL B 1 38 ? -3.990 25.250 43.744 1.00 35.62 450 VAL B CA 1
ATOM 645 C C . VAL B 1 38 ? -5.112 24.543 42.986 1.00 39.13 450 VAL B C 1
ATOM 646 O O . VAL B 1 38 ? -4.871 23.870 41.979 1.00 37.60 450 VAL B O 1
ATOM 650 N N . GLN B 1 39 ? -6.339 24.703 43.471 1.00 41.23 451 GLN B N 1
ATOM 651 C CA . GLN B 1 39 ? -7.495 24.089 42.823 1.00 42.51 451 GLN B CA 1
ATOM 652 C C . GLN B 1 39 ? -7.679 24.734 41.455 1.00 38.87 451 GLN B C 1
ATOM 653 O O . GLN B 1 39 ? -7.813 24.045 40.445 1.00 40.05 451 GLN B O 1
ATOM 659 N N . ALA B 1 40 ? -7.684 26.063 41.440 1.00 34.47 452 ALA B N 1
ATOM 660 C CA 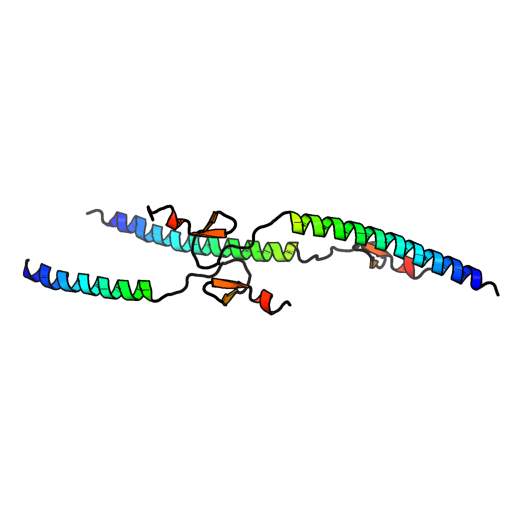. ALA B 1 40 ? -7.841 26.822 40.209 1.00 30.25 452 ALA B CA 1
ATOM 661 C C . ALA B 1 40 ? -6.806 26.375 39.179 1.00 27.43 452 ALA B C 1
ATOM 662 O O . ALA B 1 40 ? -7.153 26.049 38.046 1.00 27.48 452 ALA B O 1
ATOM 664 N N . LEU B 1 41 ? -5.539 26.350 39.583 1.00 26.47 453 LEU B N 1
ATOM 665 C CA . LEU B 1 41 ? -4.454 25.944 38.695 1.00 24.58 453 LEU B CA 1
ATOM 666 C C . LEU B 1 41 ? -4.627 24.528 38.160 1.00 25.86 453 LEU B C 1
ATOM 667 O O . LEU B 1 41 ? -4.184 24.222 37.060 1.00 24.13 453 LEU B O 1
ATOM 672 N N . GLN B 1 42 ? -5.264 23.660 38.932 1.00 25.25 454 GLN B N 1
ATOM 673 C CA . GLN B 1 42 ? -5.452 22.283 38.497 1.00 26.72 454 GLN B CA 1
ATOM 674 C C . GLN B 1 42 ? -6.618 22.134 37.534 1.00 27.86 454 GLN B C 1
ATOM 675 O O . GLN B 1 42 ? -6.663 21.184 36.755 1.00 24.57 454 GLN B O 1
ATOM 681 N N . GLU B 1 43 ? -7.555 23.076 37.590 1.00 29.68 455 GLU B N 1
ATOM 682 C CA . GLU B 1 43 ? -8.730 23.044 36.724 1.00 33.53 455 GLU B CA 1
ATOM 683 C C . GLU B 1 43 ? -8.615 24.047 35.590 1.00 31.79 455 GLU B C 1
ATOM 684 O O . GLU B 1 43 ? -9.549 24.208 34.794 1.00 32.10 455 GLU B O 1
ATOM 690 N N . ALA B 1 44 ? -7.464 24.715 35.527 1.00 26.17 456 ALA B N 1
ATOM 691 C CA . ALA B 1 44 ? -7.194 25.711 34.499 1.00 21.83 456 ALA B CA 1
ATOM 692 C C . ALA B 1 44 ? -7.228 25.088 33.105 1.00 18.92 456 ALA B C 1
ATOM 693 O O . ALA B 1 44 ? -7.507 25.773 32.122 1.00 19.68 456 ALA B O 1
ATOM 695 N N . GLY B 1 45 ? -6.943 23.789 33.033 1.00 17.83 457 GLY B N 1
ATOM 696 C CA . GLY B 1 45 ? -6.928 23.089 31.763 1.00 17.78 457 GLY B CA 1
ATOM 697 C C . GLY B 1 45 ? -5.681 23.418 30.960 1.00 19.02 457 GLY B C 1
ATOM 698 O O . GLY B 1 45 ? -5.715 23.449 29.729 1.00 15.72 457 GLY B O 1
ATOM 699 N N . TYR B 1 46 ? -4.575 23.676 31.653 1.00 17.22 458 TYR B N 1
ATOM 700 C CA . TYR B 1 46 ? -3.322 23.997 30.978 1.00 12.10 458 TYR B CA 1
ATOM 701 C C . TYR B 1 46 ? -2.904 22.793 30.153 1.00 15.43 458 TYR B C 1
ATOM 702 O O . TYR B 1 46 ? -3.284 21.664 30.463 1.00 17.78 458 TYR B O 1
ATOM 711 N N . ILE B 1 47 ? -2.130 23.023 29.097 1.00 14.32 459 ILE B N 1
ATOM 712 C CA . ILE B 1 47 ? -1.712 21.913 28.252 1.00 13.49 459 ILE B CA 1
ATOM 713 C C . ILE B 1 47 ? -0.240 21.562 28.340 1.00 5.20 459 ILE B C 1
ATOM 714 O O . ILE B 1 47 ? 0.621 22.424 28.244 1.00 8.36 459 ILE B O 1
ATOM 719 N N . PRO B 1 48 ? 0.057 20.269 28.528 1.00 6.51 460 PRO B N 1
ATOM 720 C CA . PRO B 1 48 ? 1.410 19.720 28.639 1.00 5.03 460 PRO B CA 1
ATOM 721 C C . PRO B 1 48 ? 2.168 19.757 27.318 1.00 9.94 460 PRO B C 1
ATOM 722 O O . PRO B 1 48 ? 1.578 19.768 26.233 1.00 11.23 460 PRO B O 1
ATOM 726 N N . GLU B 1 49 ? 3.486 19.763 27.431 1.00 9.48 461 GLU B N 1
ATOM 727 C CA . GLU B 1 49 ? 4.374 19.781 26.283 1.00 9.06 461 GLU B CA 1
ATOM 728 C C . GLU B 1 49 ? 3.971 18.811 25.160 1.00 7.17 461 GLU B C 1
ATOM 729 O O . GLU B 1 49 ? 3.439 17.727 25.397 1.00 7.72 461 GLU B O 1
ATOM 735 N N . ALA B 1 50 ? 4.234 19.222 23.927 1.00 7.96 462 ALA B N 1
ATOM 736 C CA . ALA B 1 50 ? 3.944 18.404 22.765 1.00 5.22 462 ALA B CA 1
ATOM 737 C C . ALA B 1 50 ? 5.108 17.441 22.618 1.00 8.58 462 ALA B C 1
ATOM 738 O O . ALA B 1 50 ? 6.161 17.630 23.234 1.00 7.52 462 ALA B O 1
ATOM 740 N N . PRO B 1 51 ? 4.935 16.377 21.822 1.00 7.92 463 PRO B N 1
ATOM 741 C CA . PRO B 1 51 ? 6.062 15.456 21.666 1.00 10.82 463 PRO B CA 1
ATOM 742 C C . PRO B 1 51 ? 7.280 16.214 21.127 1.00 11.57 463 PRO B C 1
ATOM 743 O O . PRO B 1 51 ? 7.135 17.166 20.349 1.00 9.86 463 PRO B O 1
ATOM 747 N N . ARG B 1 52 ? 8.470 15.804 21.550 1.00 10.78 464 ARG B N 1
ATOM 748 C CA . ARG B 1 52 ? 9.711 16.420 21.075 1.00 15.18 464 ARG B CA 1
ATOM 749 C C . ARG B 1 52 ? 10.353 15.388 20.143 1.00 16.56 464 ARG B C 1
ATOM 750 O O . ARG B 1 52 ? 11.125 14.527 20.568 1.00 15.96 464 ARG B O 1
ATOM 758 N N . ASP B 1 53 ? 10.012 15.485 18.858 1.00 17.05 465 ASP B N 1
ATOM 759 C CA . ASP B 1 53 ? 10.470 14.517 17.874 1.00 14.10 465 ASP B CA 1
ATOM 760 C C . ASP B 1 53 ? 10.832 15.071 16.507 1.00 15.61 465 ASP B C 1
ATOM 761 O O . ASP B 1 53 ? 10.866 14.317 15.538 1.00 17.92 465 ASP B O 1
ATOM 766 N N . GLY B 1 54 ? 11.086 16.371 16.416 1.00 13.22 466 GLY B N 1
ATOM 767 C CA . GLY B 1 54 ? 11.438 16.952 15.134 1.00 15.74 466 GLY B CA 1
ATOM 768 C C . GLY B 1 54 ? 10.285 17.304 14.203 1.00 16.64 466 GLY B C 1
ATOM 769 O O . GLY B 1 54 ? 10.506 17.718 13.065 1.00 21.94 466 GLY B O 1
ATOM 770 N N . GLN B 1 55 ? 9.053 17.137 14.661 1.00 11.92 467 GLN B N 1
ATOM 771 C CA . GLN B 1 55 ? 7.904 17.478 13.830 1.00 14.10 467 GLN B CA 1
ATOM 772 C C . GLN B 1 55 ? 7.137 18.630 14.484 1.00 11.57 467 GLN B C 1
ATOM 773 O O . GLN B 1 55 ? 7.218 18.836 15.701 1.00 7.64 467 GLN B O 1
ATOM 779 N N . ALA B 1 56 ? 6.407 19.389 13.675 1.00 10.34 468 ALA B N 1
ATOM 780 C CA . ALA B 1 56 ? 5.629 20.515 14.179 1.00 7.40 468 ALA B CA 1
ATOM 781 C C . ALA B 1 56 ? 4.201 20.063 14.515 1.00 10.01 468 ALA B C 1
ATOM 782 O O . ALA B 1 56 ? 3.599 19.251 13.791 1.00 9.28 468 ALA B O 1
ATOM 784 N N . TYR B 1 57 ? 3.667 20.584 15.622 1.00 6.77 469 TYR B N 1
ATOM 785 C CA . TYR B 1 57 ? 2.332 20.221 16.083 1.00 3.90 469 TYR B CA 1
ATOM 786 C C . TYR B 1 57 ? 1.364 21.387 16.231 1.00 4.58 469 TYR B C 1
ATOM 787 O O . TYR B 1 57 ? 1.759 22.488 16.600 1.00 6.02 469 TYR B O 1
ATOM 796 N N . VAL B 1 58 ? 0.091 21.117 15.950 1.00 4.02 470 VAL B N 1
ATOM 797 C CA . VAL B 1 58 ? -0.986 22.097 16.074 1.00 5.52 470 VAL B CA 1
ATOM 798 C C . VAL B 1 58 ? -1.985 21.491 17.078 1.00 5.36 470 VAL B C 1
ATOM 799 O O . VAL B 1 58 ? -1.980 20.281 17.300 1.00 7.52 470 VAL B O 1
ATOM 803 N N . ARG B 1 59 ? -2.829 22.317 17.687 1.00 7.05 471 ARG B N 1
ATOM 804 C CA . ARG B 1 59 ? -3.774 21.825 18.697 1.00 11.07 471 ARG B CA 1
ATOM 805 C C . ARG B 1 59 ? -5.187 21.548 18.169 1.00 9.34 471 ARG B C 1
ATOM 806 O O . ARG B 1 59 ? -5.830 22.413 17.558 1.00 7.62 471 ARG B O 1
ATOM 814 N N . LYS B 1 60 ? -5.673 20.339 18.431 1.00 5.52 472 LYS B N 1
ATOM 815 C CA . LYS B 1 60 ? -7.000 19.944 17.969 1.00 10.42 472 LYS B CA 1
ATOM 816 C C . LYS B 1 60 ? -7.656 18.895 18.874 1.00 11.72 472 LYS B C 1
ATOM 817 O O . LYS B 1 60 ? -7.013 17.934 19.302 1.00 13.17 472 LYS B O 1
ATOM 823 N N . ASP B 1 61 ? -8.941 19.090 19.162 1.00 10.42 473 ASP B N 1
ATOM 824 C CA . ASP B 1 61 ? -9.712 18.160 19.985 1.00 10.37 473 ASP B CA 1
ATOM 825 C C . ASP B 1 61 ? -9.029 17.576 21.228 1.00 10.56 473 ASP B C 1
ATOM 826 O O . ASP B 1 61 ? -9.043 16.362 21.449 1.00 12.59 473 ASP B O 1
ATOM 831 N N . GLY B 1 62 ? -8.437 18.444 22.041 1.00 11.27 474 GLY B N 1
ATOM 832 C CA . GLY B 1 62 ? -7.798 17.997 23.271 1.00 14.38 474 GLY B CA 1
ATOM 833 C C . GLY B 1 62 ? -6.429 17.349 23.185 1.00 11.43 474 GLY B C 1
ATOM 834 O O . GLY B 1 62 ? -5.993 16.703 24.136 1.00 11.20 474 GLY B O 1
ATOM 835 N N . GLU B 1 63 ? -5.742 17.511 22.063 1.00 11.19 475 GLU B N 1
ATOM 836 C CA . GLU B 1 63 ? -4.419 16.922 21.925 1.00 8.23 475 GLU B CA 1
ATOM 837 C C . GLU B 1 63 ? -3.618 17.631 20.840 1.00 7.00 475 GLU B C 1
ATOM 838 O O . GLU B 1 63 ? -4.127 18.521 20.150 1.00 3.99 475 GLU B O 1
ATOM 844 N N . TRP B 1 64 ? -2.353 17.242 20.721 1.00 5.47 476 TRP B N 1
ATOM 845 C CA . TRP B 1 64 ? -1.465 17.780 19.703 1.00 5.98 476 TRP B CA 1
ATOM 846 C C . TRP B 1 64 ? -1.589 16.865 18.467 1.00 6.15 476 TRP B C 1
ATOM 847 O O . TRP B 1 64 ? -1.642 15.641 18.607 1.00 6.06 476 TRP B O 1
ATOM 858 N N . VAL B 1 65 ? -1.658 17.452 17.274 1.00 5.14 477 VAL B N 1
ATOM 859 C CA . VAL B 1 65 ? -1.731 16.674 16.028 1.00 8.38 477 VAL B CA 1
ATOM 860 C C . VAL B 1 65 ? -0.695 17.247 15.051 1.00 7.51 477 VAL B C 1
ATOM 861 O O . VAL B 1 65 ? -0.329 18.419 15.145 1.00 4.48 477 VAL B O 1
ATOM 865 N N . LEU B 1 66 ? -0.217 16.429 14.120 1.00 6.19 478 LEU B N 1
ATOM 866 C CA . LEU B 1 66 ? 0.802 16.890 13.187 1.00 10.23 478 LEU B CA 1
ATOM 867 C C . LEU B 1 66 ? 0.323 17.980 12.246 1.00 7.06 478 LEU B C 1
ATOM 868 O O . LEU B 1 66 ? -0.722 17.862 11.625 1.00 11.14 478 LEU B O 1
ATOM 873 N N . LEU B 1 67 ? 1.096 19.049 12.153 1.00 5.39 479 LEU B N 1
ATOM 874 C CA . LEU B 1 67 ? 0.747 20.146 11.270 1.00 8.12 479 LEU B CA 1
ATOM 875 C C . LEU B 1 67 ? 0.718 19.662 9.811 1.00 10.69 479 LEU B C 1
ATOM 876 O O . LEU B 1 67 ? -0.131 20.072 9.028 1.00 9.11 479 LEU B O 1
ATOM 881 N N . SER B 1 68 ? 1.637 18.767 9.464 1.00 14.85 480 SER B N 1
ATOM 882 C CA . SER B 1 68 ? 1.740 18.261 8.099 1.00 16.67 480 SER B CA 1
ATOM 883 C C . SER B 1 68 ? 0.499 17.516 7.640 1.00 17.28 480 SER B C 1
ATOM 884 O O . SER B 1 68 ? 0.257 17.380 6.446 1.00 22.90 480 SER B O 1
ATOM 887 N N . THR B 1 69 ? -0.283 17.036 8.598 1.00 18.37 481 THR B N 1
ATOM 888 C CA . THR B 1 69 ? -1.518 16.319 8.315 1.00 19.99 481 THR B CA 1
ATOM 889 C C . THR B 1 69 ? -2.426 17.220 7.483 1.00 21.14 481 THR B C 1
ATOM 890 O O . THR B 1 69 ? -3.138 16.761 6.588 1.00 20.90 481 THR B O 1
ATOM 894 N N . PHE B 1 70 ? -2.376 18.512 7.785 1.00 19.31 482 PHE B N 1
ATOM 895 C CA . PHE B 1 70 ? -3.196 19.508 7.116 1.00 18.23 482 PHE B CA 1
ATOM 896 C C . PHE B 1 70 ? -2.521 20.135 5.897 1.00 19.13 482 PHE B C 1
ATOM 897 O O . PHE B 1 70 ? -3.127 20.930 5.175 1.00 20.21 482 PHE B O 1
ATOM 905 N N . LEU B 1 71 ? -1.266 19.782 5.659 1.00 19.54 483 LEU B N 1
ATOM 906 C CA . LEU B 1 71 ? -0.553 20.324 4.516 1.00 28.04 483 LEU B CA 1
ATOM 907 C C . LEU B 1 71 ? -0.469 19.217 3.477 1.00 34.14 483 LEU B C 1
ATOM 908 O O . LEU B 1 71 ? 0.103 19.374 2.405 1.00 36.27 483 LEU B O 1
ATOM 913 N N . SER B 1 72 ? -1.080 18.098 3.846 1.00 41.73 484 SER B N 1
ATOM 914 C CA . SER B 1 72 ? -1.188 16.924 3.009 1.00 49.52 484 SER B CA 1
ATOM 915 C C . SER B 1 72 ? -2.687 16.750 2.901 1.00 55.48 484 SER B C 1
ATOM 916 O O . SER B 1 72 ? -3.449 17.208 3.787 1.00 55.67 484 SER B O 1
ATOM 919 N N . PRO B 1 73 ? -3.154 16.038 1.879 1.00 60.44 485 PRO B N 1
ATOM 920 C CA . PRO B 1 73 ? -4.604 15.875 1.746 1.00 63.61 485 PRO B CA 1
ATOM 921 C C . PRO B 1 73 ? -5.197 15.138 2.929 1.00 65.10 485 PRO B C 1
ATOM 922 O O . PRO B 1 73 ? -6.370 14.693 2.836 1.00 66.64 485 PRO B O 1
ATOM 926 N N . LEU C 1 6 ? 21.175 21.426 61.036 1.00 76.69 418 LEU C N 1
ATOM 927 C CA . LEU C 1 6 ? 22.251 20.465 61.401 1.00 78.21 418 LEU C 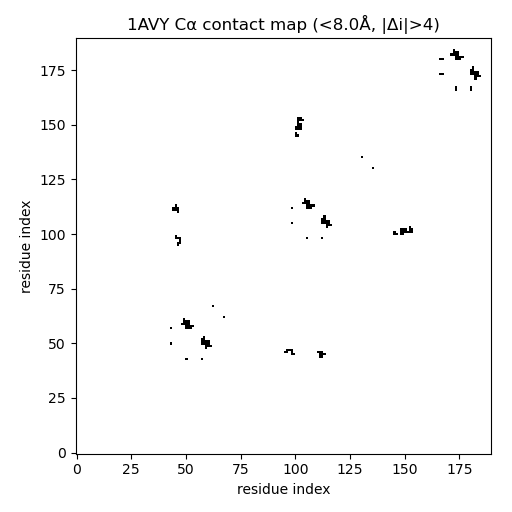CA 1
ATOM 928 C C . LEU C 1 6 ? 22.979 20.103 60.124 1.00 80.41 418 LEU C C 1
ATOM 929 O O . LEU C 1 6 ? 24.101 20.525 59.841 1.00 82.11 418 LEU C O 1
ATOM 934 N N . THR C 1 7 ? 22.243 19.249 59.415 1.00 81.34 419 THR C N 1
ATOM 935 C CA . THR C 1 7 ? 22.567 18.658 58.137 1.00 80.82 419 THR C CA 1
ATOM 936 C C . THR C 1 7 ? 21.390 19.011 57.231 1.00 81.88 419 THR C C 1
ATOM 937 O O . THR C 1 7 ? 20.467 18.222 57.029 1.00 82.57 419 THR C O 1
ATOM 941 N N . ASN C 1 8 ? 21.394 20.233 56.726 1.00 82.26 420 ASN C N 1
ATOM 942 C CA . ASN C 1 8 ? 20.329 20.660 55.838 1.00 82.41 420 ASN C CA 1
ATOM 943 C C . ASN C 1 8 ? 20.870 20.397 54.439 1.00 82.85 420 ASN C C 1
ATOM 944 O O . ASN C 1 8 ? 20.125 20.374 53.472 1.00 84.94 420 ASN C O 1
ATOM 946 N N . LYS C 1 9 ? 22.186 20.190 54.382 1.00 81.50 421 LYS C N 1
ATOM 947 C CA . LYS C 1 9 ? 22.940 19.928 53.159 1.00 79.47 421 LYS C CA 1
ATOM 948 C C . LYS C 1 9 ? 22.318 18.866 52.267 1.00 78.37 421 LYS C C 1
ATOM 949 O O . LYS C 1 9 ? 22.514 18.881 51.061 1.00 79.31 421 LYS C O 1
ATOM 951 N N . ILE C 1 10 ? 21.580 17.940 52.874 1.00 75.29 422 ILE C N 1
ATOM 952 C CA . ILE C 1 10 ? 20.905 16.899 52.118 1.00 71.27 422 ILE C CA 1
ATOM 953 C C . ILE C 1 10 ? 20.087 17.662 51.073 1.00 68.36 422 ILE C C 1
ATOM 954 O O . ILE C 1 10 ? 19.744 17.152 50.011 1.00 68.43 422 ILE C O 1
ATOM 959 N N . LYS C 1 11 ? 19.776 18.900 51.445 1.00 66.16 423 LYS C N 1
ATOM 960 C CA . LYS C 1 11 ? 19.014 19.840 50.630 1.00 64.23 423 LYS C CA 1
ATOM 961 C C . LYS C 1 11 ? 19.902 20.155 49.442 1.00 63.35 423 LYS C C 1
ATOM 962 O O . LYS C 1 11 ? 19.439 20.275 48.320 1.00 63.21 423 LYS C O 1
ATOM 968 N N . ALA C 1 12 ? 21.191 20.290 49.744 1.00 63.89 424 ALA C N 1
ATOM 969 C CA . ALA C 1 12 ? 22.245 20.590 48.781 1.00 62.53 424 ALA C CA 1
ATOM 970 C C . ALA C 1 12 ? 22.483 19.416 47.831 1.00 60.67 424 ALA C C 1
ATOM 971 O O . ALA C 1 12 ? 23.036 19.589 46.755 1.00 60.07 424 ALA C O 1
ATOM 973 N N . ILE C 1 13 ? 22.054 18.229 48.254 1.00 58.62 425 ILE C N 1
ATOM 974 C CA . ILE C 1 13 ? 22.207 17.001 47.476 1.00 56.50 425 ILE C CA 1
ATOM 975 C C . ILE C 1 13 ? 21.080 16.856 46.457 1.00 55.49 425 ILE C C 1
ATOM 976 O O . ILE C 1 13 ? 21.294 16.409 45.334 1.00 52.15 425 ILE C O 1
ATOM 981 N N . GLU C 1 14 ? 19.878 17.216 46.888 1.00 56.54 426 GLU C N 1
ATOM 982 C CA . GLU C 1 14 ? 18.677 17.126 46.069 1.00 58.39 426 GLU C CA 1
ATOM 983 C C . GLU C 1 14 ? 18.481 18.363 45.208 1.00 58.60 426 GLU C C 1
ATOM 984 O O . GLU C 1 14 ? 17.844 18.308 44.162 1.00 61.81 426 GLU C O 1
ATOM 990 N N . THR C 1 15 ? 19.031 19.476 45.677 1.00 58.16 427 THR C N 1
ATOM 991 C CA . THR C 1 15 ? 18.926 20.753 44.984 1.00 59.66 427 THR C CA 1
ATOM 992 C C . THR C 1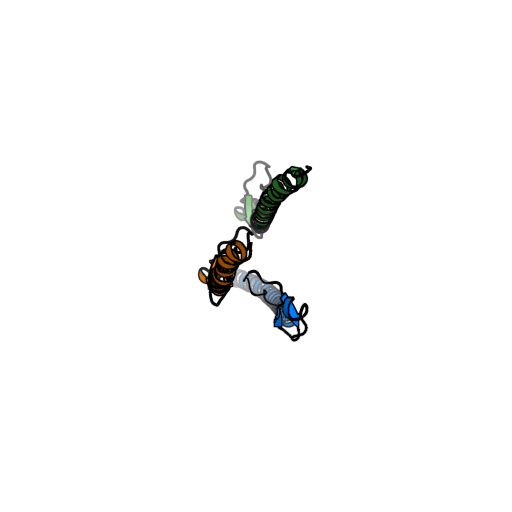 15 ? 19.617 20.667 43.627 1.00 61.28 427 THR C C 1
ATOM 993 O O . THR C 1 15 ? 19.077 21.118 42.607 1.00 61.61 427 THR C O 1
ATOM 997 N N . ASP C 1 16 ? 20.802 20.082 43.659 1.00 62.63 428 ASP C N 1
ATOM 998 C CA . ASP C 1 16 ? 21.623 19.918 42.455 1.00 63.87 428 ASP C CA 1
ATOM 999 C C . ASP C 1 16 ? 21.355 18.532 41.833 1.00 62.47 428 ASP C C 1
ATOM 1000 O O . ASP C 1 16 ? 21.996 18.139 40.848 1.00 63.86 428 ASP C O 1
ATOM 1005 N N . ILE C 1 17 ? 20.401 17.826 42.441 1.00 58.86 429 ILE C N 1
ATOM 1006 C CA . ILE C 1 17 ? 19.886 16.537 41.916 1.00 54.20 429 ILE C CA 1
ATOM 1007 C C . ILE C 1 17 ? 18.754 16.916 40.955 1.00 51.71 429 ILE C C 1
ATOM 1008 O O . ILE C 1 17 ? 18.691 16.446 39.822 1.00 52.00 429 ILE C O 1
ATOM 1013 N N . ALA C 1 18 ? 17.861 17.771 41.446 1.00 48.81 430 ALA C N 1
ATOM 1014 C CA . ALA C 1 18 ? 16.717 18.269 40.683 1.00 45.99 430 ALA C CA 1
ATOM 1015 C C . ALA C 1 18 ? 17.300 19.097 39.550 1.00 44.83 430 ALA C C 1
ATOM 1016 O O . ALA C 1 18 ? 16.659 19.323 38.523 1.00 45.79 430 ALA C O 1
ATOM 1018 N N . SER C 1 19 ? 18.528 19.554 39.778 1.00 43.86 431 SER C N 1
ATOM 1019 C CA . SER C 1 19 ? 19.297 20.357 38.826 1.00 42.91 431 SER C CA 1
ATOM 1020 C C . SER C 1 19 ? 19.603 19.489 37.603 1.00 40.38 431 SER C C 1
ATOM 1021 O O . SER C 1 19 ? 19.191 19.781 36.480 1.00 35.14 431 SER C O 1
ATOM 1024 N N . VAL C 1 20 ? 20.338 18.415 37.855 1.00 39.17 432 VAL C N 1
ATOM 1025 C CA . VAL C 1 20 ? 20.723 17.453 36.837 1.00 38.55 432 VAL C CA 1
ATOM 1026 C C . VAL C 1 20 ? 19.462 16.897 36.179 1.00 37.10 432 VAL C C 1
ATOM 1027 O O . VAL C 1 20 ? 19.441 16.643 34.978 1.00 33.18 432 VAL C O 1
ATOM 1031 N N . ARG C 1 21 ? 18.417 16.715 36.986 1.00 37.77 433 ARG C N 1
ATOM 1032 C CA . ARG C 1 21 ? 17.132 16.190 36.522 1.00 37.16 433 ARG C CA 1
ATOM 1033 C C . ARG C 1 21 ? 16.606 17.011 35.350 1.00 36.36 433 ARG C C 1
ATOM 1034 O O . ARG C 1 21 ? 16.157 16.458 34.342 1.00 31.69 433 ARG C O 1
ATOM 1042 N N . GLN C 1 22 ? 16.656 18.333 35.505 1.00 35.90 434 GLN C N 1
ATOM 1043 C CA . GLN C 1 22 ? 16.206 19.259 34.476 1.00 36.94 434 GLN C CA 1
ATOM 1044 C C . GLN C 1 22 ? 17.056 19.054 33.215 1.00 37.07 434 GLN C C 1
ATOM 1045 O O . GLN C 1 22 ? 16.536 19.008 32.097 1.00 30.72 434 GLN C O 1
ATOM 1051 N N . GLU C 1 23 ? 18.366 18.919 33.412 1.00 33.73 435 GLU C N 1
ATOM 1052 C CA . GLU C 1 23 ? 19.289 18.712 32.309 1.00 29.46 435 GLU C CA 1
ATOM 1053 C C . GLU C 1 23 ? 19.023 17.387 31.601 1.00 28.11 435 GLU C C 1
ATOM 1054 O O . GLU C 1 23 ? 18.917 17.346 30.379 1.00 27.53 435 GLU C O 1
ATOM 1060 N N . VAL C 1 24 ? 18.916 16.305 32.366 1.00 24.74 436 VAL C N 1
ATOM 1061 C CA . VAL C 1 24 ? 18.658 14.993 31.781 1.00 25.72 436 VAL C CA 1
ATOM 1062 C C . VAL C 1 24 ? 17.349 15.025 30.974 1.00 30.12 436 VAL C C 1
ATOM 1063 O O . VAL C 1 24 ? 17.221 14.378 29.924 1.00 27.37 436 VAL C O 1
ATOM 1067 N N . ASN C 1 25 ? 16.392 15.814 31.453 1.00 32.61 437 ASN C N 1
ATOM 1068 C CA . ASN C 1 25 ? 15.102 15.943 30.786 1.00 31.00 437 ASN C CA 1
ATOM 1069 C C . ASN C 1 25 ? 15.243 16.613 29.420 1.00 27.94 437 ASN C C 1
ATOM 1070 O O . ASN C 1 25 ? 14.688 16.143 28.421 1.00 19.44 437 ASN C O 1
ATOM 1075 N N . THR C 1 26 ? 15.990 17.713 29.385 1.00 25.39 438 THR C N 1
ATOM 1076 C CA . THR C 1 26 ? 16.213 18.445 28.145 1.00 25.05 438 THR C CA 1
ATOM 1077 C C . THR C 1 26 ? 16.994 17.561 27.174 1.00 23.02 438 THR C C 1
ATOM 1078 O O . THR C 1 26 ? 16.708 17.537 25.971 1.00 17.87 438 THR C O 1
ATOM 1082 N N . ALA C 1 27 ? 17.968 16.827 27.712 1.00 21.56 439 ALA C N 1
ATOM 1083 C CA . ALA C 1 27 ? 18.795 15.922 26.916 1.00 19.62 439 ALA C CA 1
ATOM 1084 C C . ALA C 1 27 ? 17.921 14.851 26.263 1.00 19.65 439 ALA C C 1
ATOM 1085 O O . ALA C 1 27 ? 18.131 14.469 25.105 1.00 12.04 439 ALA C O 1
ATOM 1087 N N . LYS C 1 28 ? 16.935 14.370 27.011 1.00 19.76 440 LYS C N 1
ATOM 1088 C CA . LYS C 1 28 ? 16.021 13.357 26.501 1.00 19.93 440 LYS C CA 1
ATOM 1089 C C . LYS C 1 28 ? 15.241 13.911 25.309 1.00 21.26 440 LYS C C 1
ATOM 1090 O O . LYS C 1 28 ? 15.027 13.207 24.311 1.00 13.07 440 LYS C O 1
ATOM 1096 N N . GLY C 1 29 ? 14.819 15.173 25.428 1.00 20.95 441 GLY C N 1
ATOM 1097 C CA . GLY C 1 29 ? 14.069 15.817 24.368 1.00 17.18 441 GLY C CA 1
ATOM 1098 C C . GLY C 1 29 ? 14.927 15.994 23.136 1.00 16.69 441 GLY C C 1
ATOM 1099 O O . GLY C 1 29 ? 14.479 15.727 22.025 1.00 10.37 441 GLY C O 1
ATOM 1100 N N . ASN C 1 30 ? 16.162 16.446 23.345 1.00 16.53 442 ASN C N 1
ATOM 1101 C CA . ASN C 1 30 ? 17.110 16.667 22.261 1.00 16.05 442 ASN C CA 1
ATOM 1102 C C . ASN C 1 30 ? 17.392 15.359 21.521 1.00 14.18 442 ASN C C 1
ATOM 1103 O O . ASN C 1 30 ? 17.456 15.318 20.287 1.00 7.14 442 ASN C O 1
ATOM 1108 N N . ILE C 1 31 ? 17.577 14.290 22.285 1.00 13.49 443 ILE C N 1
ATOM 1109 C CA . ILE C 1 31 ? 17.843 12.987 21.693 1.00 14.80 443 ILE C CA 1
ATOM 1110 C C . ILE C 1 31 ? 16.656 12.538 20.827 1.00 16.61 443 ILE C C 1
ATOM 1111 O O . ILE C 1 31 ? 16.852 12.075 19.699 1.00 12.02 443 ILE C O 1
ATOM 1116 N N . SER C 1 32 ? 15.432 12.683 21.343 1.00 18.48 444 SER C N 1
ATOM 1117 C CA . SER C 1 32 ? 14.235 12.290 20.585 1.00 18.15 444 SER C CA 1
ATOM 1118 C C . SER C 1 32 ? 14.080 13.119 19.300 1.00 16.82 444 SER C C 1
ATOM 1119 O O . SER C 1 32 ? 13.755 12.575 18.234 1.00 11.52 444 SER C O 1
ATOM 1122 N N . SER C 1 33 ? 14.324 14.428 19.401 1.00 16.43 445 SER C N 1
ATOM 1123 C CA . SER C 1 33 ? 14.241 15.307 18.234 1.00 18.76 445 SER C CA 1
ATOM 1124 C C . SER C 1 33 ? 15.302 14.892 17.201 1.00 18.65 445 SER C C 1
ATOM 1125 O O . SER C 1 33 ? 15.039 14.874 15.996 1.00 11.80 445 SER C O 1
ATOM 1128 N N . LEU C 1 34 ? 16.494 14.544 17.685 1.00 18.43 446 LEU C N 1
ATOM 1129 C CA . LEU C 1 34 ? 17.586 14.109 16.809 1.00 14.68 446 LEU C CA 1
ATOM 1130 C C . LEU C 1 34 ? 17.208 12.812 16.098 1.00 16.01 446 LEU C C 1
ATOM 1131 O O . LEU C 1 34 ? 17.456 12.656 14.908 1.00 13.63 446 LEU C O 1
ATOM 1136 N N . GLN C 1 35 ? 16.611 11.883 16.838 1.00 16.97 447 GLN C N 1
ATOM 1137 C CA . GLN C 1 35 ? 16.192 10.613 16.267 1.00 14.11 447 GLN C CA 1
ATOM 1138 C C . GLN C 1 35 ? 15.161 10.869 15.158 1.00 17.23 447 GLN C C 1
ATOM 1139 O O . GLN C 1 35 ? 15.121 10.162 14.139 1.00 10.70 447 GLN C O 1
ATOM 1145 N N . GLY C 1 36 ? 14.329 11.888 15.360 1.00 13.23 448 GLY C N 1
ATOM 1146 C CA . GLY C 1 36 ? 13.325 12.213 14.369 1.00 15.02 448 GLY C CA 1
ATOM 1147 C C . GLY C 1 36 ? 13.988 12.737 13.112 1.00 18.28 448 GLY C C 1
ATOM 1148 O O . GLY C 1 36 ? 13.692 12.278 12.000 1.00 14.63 448 GLY C O 1
ATOM 1149 N N . ASP C 1 37 ? 14.900 13.692 13.300 1.00 16.86 449 ASP C N 1
ATOM 1150 C CA . ASP C 1 37 ? 15.617 14.306 12.195 1.00 16.38 449 ASP C CA 1
ATOM 1151 C C . ASP C 1 37 ? 16.509 13.303 11.485 1.00 18.65 449 ASP C C 1
ATOM 1152 O O . ASP C 1 37 ? 16.655 13.342 10.263 1.00 17.91 449 ASP C O 1
ATOM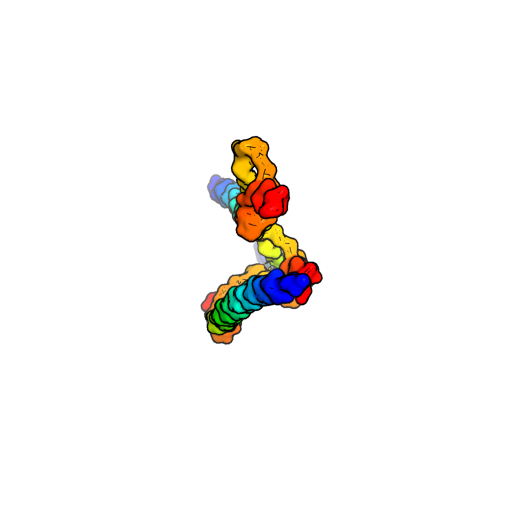 1157 N N . VAL C 1 38 ? 17.104 12.392 12.241 1.00 17.34 450 VAL C N 1
ATOM 1158 C CA . VAL C 1 38 ? 17.955 11.403 11.609 1.00 20.71 450 VAL C CA 1
ATOM 1159 C C . VAL C 1 38 ? 17.117 10.405 10.803 1.00 22.82 450 VAL C C 1
ATOM 1160 O O . VAL C 1 38 ? 17.530 9.968 9.719 1.00 22.10 450 VAL C O 1
ATOM 1164 N N . GLN C 1 39 ? 15.938 10.054 11.311 1.00 18.39 451 GLN C N 1
ATOM 1165 C CA . GLN C 1 39 ? 15.101 9.117 10.581 1.00 18.35 451 GLN C CA 1
ATOM 1166 C C . GLN C 1 39 ? 14.610 9.720 9.274 1.00 20.00 451 GLN C C 1
ATOM 1167 O O . GLN C 1 39 ? 14.469 9.010 8.277 1.00 17.09 451 GLN C O 1
ATOM 1173 N N . ALA C 1 40 ? 14.354 11.027 9.274 1.00 19.88 452 ALA C N 1
ATOM 1174 C CA . ALA C 1 40 ? 13.876 11.707 8.071 1.00 22.08 452 ALA C CA 1
ATOM 1175 C C . ALA C 1 40 ? 14.953 11.682 6.993 1.00 24.85 452 ALA C C 1
ATOM 1176 O O . ALA C 1 40 ? 14.659 11.480 5.809 1.00 27.70 452 ALA C O 1
ATOM 1178 N N . LEU C 1 41 ? 16.201 11.888 7.407 1.00 21.58 453 LEU C N 1
ATOM 1179 C CA . LEU C 1 41 ? 17.322 11.884 6.474 1.00 19.85 453 LEU C CA 1
ATOM 1180 C C . LEU C 1 41 ? 17.481 10.498 5.847 1.00 23.94 453 LEU C C 1
ATOM 1181 O O . LEU C 1 41 ? 17.719 10.364 4.641 1.00 22.46 453 LEU C O 1
ATOM 1186 N N . GLN C 1 42 ? 17.352 9.467 6.678 1.00 25.80 454 GLN C N 1
ATOM 1187 C CA . GLN C 1 42 ? 17.489 8.091 6.219 1.00 26.15 454 GLN C CA 1
ATOM 1188 C C . GLN C 1 42 ? 16.392 7.749 5.209 1.00 30.20 454 GLN C C 1
ATOM 1189 O O . GLN C 1 42 ? 16.628 7.001 4.251 1.00 32.42 454 GLN C O 1
ATOM 1195 N N . GLU C 1 43 ? 15.202 8.307 5.423 1.00 27.92 455 GLU C N 1
ATOM 1196 C CA . GLU C 1 43 ? 14.063 8.054 4.552 1.00 30.33 455 GLU C CA 1
ATOM 1197 C C . GLU C 1 43 ? 13.924 9.100 3.450 1.00 31.23 455 GLU C C 1
ATOM 1198 O O . GLU C 1 43 ? 12.915 9.141 2.747 1.00 32.59 455 GLU C O 1
ATOM 1204 N N . ALA C 1 44 ? 14.947 9.935 3.296 1.00 31.33 456 ALA C N 1
ATOM 1205 C CA . ALA C 1 44 ? 14.940 10.989 2.284 1.00 31.28 456 ALA C CA 1
ATOM 1206 C C . ALA C 1 44 ? 15.128 10.436 0.869 1.00 32.11 456 ALA C C 1
ATOM 1207 O O . ALA C 1 44 ? 14.787 11.099 -0.117 1.00 30.40 456 ALA C O 1
ATOM 1209 N N . GLY C 1 45 ? 15.672 9.223 0.778 1.00 29.72 457 GLY C N 1
ATOM 1210 C CA . GLY C 1 45 ? 15.902 8.602 -0.514 1.00 30.05 457 GLY C CA 1
ATOM 1211 C C . GLY C 1 45 ? 17.031 9.231 -1.316 1.00 30.79 457 GLY C C 1
ATOM 1212 O O . GLY C 1 45 ? 17.060 9.118 -2.540 1.00 31.12 457 GLY C O 1
ATOM 1213 N N . TYR C 1 46 ? 17.964 9.897 -0.642 1.00 30.60 458 TYR C N 1
ATOM 1214 C CA . TYR C 1 46 ? 19.086 10.522 -1.336 1.00 32.06 458 TYR C CA 1
ATOM 1215 C C . TYR C 1 46 ? 19.869 9.479 -2.136 1.00 34.63 458 TYR C C 1
ATOM 1216 O O . TYR C 1 46 ? 19.949 8.310 -1.743 1.00 35.32 458 TYR C O 1
ATOM 1225 N N . ILE C 1 47 ? 20.455 9.904 -3.252 1.00 34.63 459 ILE C N 1
ATOM 1226 C CA . ILE C 1 47 ? 21.209 8.982 -4.090 1.00 35.96 459 ILE C CA 1
ATOM 1227 C C . ILE C 1 47 ? 22.713 9.172 -3.968 1.00 32.60 459 ILE C C 1
ATOM 1228 O O . ILE C 1 47 ? 23.196 10.278 -3.732 1.00 29.23 459 ILE C O 1
ATOM 1233 N N . PRO C 1 48 ? 23.475 8.077 -4.120 1.00 34.63 460 PRO C N 1
ATOM 1234 C CA . PRO C 1 48 ? 24.935 8.134 -4.022 1.00 33.92 460 PRO C CA 1
ATOM 1235 C C . PRO C 1 48 ? 25.662 8.484 -5.323 1.00 33.18 460 PRO C C 1
ATOM 1236 O O . PRO C 1 48 ? 25.074 8.508 -6.407 1.00 30.99 460 PRO C O 1
ATOM 1240 N N . GLU C 1 49 ? 26.955 8.757 -5.186 1.00 31.24 461 GLU C N 1
ATOM 1241 C CA . GLU C 1 49 ? 27.817 9.095 -6.304 1.00 28.93 461 GLU C CA 1
ATOM 1242 C C . GLU C 1 49 ? 27.699 8.063 -7.424 1.00 28.62 461 GLU C C 1
ATOM 1243 O O . GLU C 1 49 ? 27.434 6.887 -7.178 1.00 28.84 461 GLU C O 1
ATOM 1249 N N . ALA C 1 50 ? 27.893 8.513 -8.657 1.00 29.31 462 ALA C N 1
ATOM 1250 C CA . ALA C 1 50 ? 27.847 7.621 -9.811 1.00 30.21 462 ALA C CA 1
ATOM 1251 C C . ALA C 1 50 ? 29.272 7.103 -10.045 1.00 29.15 462 ALA C C 1
ATOM 1252 O O . ALA C 1 50 ? 30.231 7.607 -9.449 1.00 27.93 462 ALA C O 1
ATOM 1254 N N . PRO C 1 51 ? 29.431 6.071 -10.888 1.00 29.55 463 PRO C N 1
ATOM 1255 C CA . PRO C 1 51 ? 30.795 5.583 -11.116 1.00 29.59 463 PRO C CA 1
ATOM 1256 C C . PRO C 1 51 ? 31.638 6.708 -11.700 1.00 31.07 463 PRO C C 1
ATOM 1257 O O . PRO C 1 51 ? 31.152 7.483 -12.522 1.00 33.26 463 PRO C O 1
ATOM 1261 N N . ARG C 1 52 ? 32.887 6.813 -11.263 1.00 30.92 464 ARG C N 1
ATOM 1262 C CA . ARG C 1 52 ? 33.776 7.849 -11.770 1.00 31.93 464 ARG C CA 1
ATOM 1263 C C . ARG C 1 52 ? 34.798 7.189 -12.682 1.00 32.50 464 ARG C C 1
ATOM 1264 O O . ARG C 1 52 ? 35.885 6.807 -12.249 1.00 34.67 464 ARG C O 1
ATOM 1272 N N . ASP C 1 53 ? 34.434 7.058 -13.953 1.00 31.27 465 ASP C N 1
ATOM 1273 C CA . ASP C 1 53 ? 35.287 6.414 -14.945 1.00 26.66 465 ASP C CA 1
ATOM 1274 C C . ASP C 1 53 ? 35.443 7.245 -16.215 1.00 28.02 465 ASP C C 1
ATOM 1275 O O . ASP C 1 53 ? 35.659 6.698 -17.295 1.00 27.41 465 ASP C O 1
ATOM 1280 N N . GLY C 1 54 ? 35.327 8.561 -16.082 1.00 27.56 466 GLY C N 1
ATOM 1281 C CA . GLY C 1 54 ? 35.462 9.432 -17.235 1.00 30.14 466 GLY C CA 1
ATOM 1282 C C . GLY C 1 54 ? 34.264 9.417 -18.168 1.00 30.86 466 GLY C C 1
ATOM 1283 O O . GLY C 1 54 ? 34.265 10.091 -19.196 1.00 30.79 466 GLY C O 1
ATOM 1284 N N . GLN C 1 55 ? 33.241 8.645 -17.821 1.00 30.86 467 GLN C N 1
ATOM 1285 C CA . GLN C 1 55 ? 32.042 8.564 -18.647 1.00 29.24 467 GLN C CA 1
ATOM 1286 C C . GLN C 1 55 ? 30.905 9.287 -17.942 1.00 28.92 467 GLN C C 1
ATOM 1287 O O . GLN C 1 55 ? 30.948 9.481 -16.726 1.00 26.30 467 GLN C O 1
ATOM 1293 N N . ALA C 1 56 ? 29.894 9.685 -18.710 1.00 27.51 468 ALA C N 1
ATOM 1294 C CA . ALA C 1 56 ? 28.738 10.383 -18.159 1.00 25.24 468 ALA C CA 1
ATOM 1295 C C . ALA C 1 56 ? 27.668 9.384 -17.764 1.00 24.94 468 ALA C C 1
ATOM 1296 O O . ALA C 1 56 ? 27.598 8.274 -18.299 1.00 23.12 468 ALA C O 1
ATOM 1298 N N . TYR C 1 57 ? 26.825 9.786 -16.825 1.00 25.48 469 TYR C N 1
ATOM 1299 C CA . TYR C 1 57 ? 25.771 8.911 -16.351 1.00 24.18 469 TYR C CA 1
ATOM 1300 C C . TYR C 1 57 ? 24.440 9.626 -16.209 1.00 21.74 469 TYR C C 1
ATOM 1301 O O . TYR C 1 57 ? 24.389 10.822 -15.936 1.00 19.80 469 TYR C O 1
ATOM 1310 N N . VAL C 1 58 ? 23.364 8.877 -16.413 1.00 19.88 470 VAL C N 1
ATOM 1311 C CA . VAL C 1 58 ? 22.016 9.403 -16.271 1.00 22.01 470 VAL C CA 1
ATOM 1312 C C . VAL C 1 58 ? 21.341 8.451 -15.286 1.00 22.80 470 VAL C C 1
ATOM 1313 O O . VAL C 1 58 ? 21.784 7.311 -15.128 1.00 23.02 470 VAL C O 1
ATOM 1317 N N . ARG C 1 59 ? 20.287 8.908 -14.618 1.00 27.25 471 ARG C N 1
ATOM 1318 C CA . ARG C 1 59 ? 19.597 8.062 -13.645 1.00 30.38 471 ARG C CA 1
ATOM 1319 C C . ARG C 1 59 ? 18.387 7.347 -14.242 1.00 30.97 471 ARG C C 1
ATOM 1320 O O . ARG C 1 59 ? 17.494 7.977 -14.808 1.00 29.67 471 ARG C O 1
ATOM 1328 N N . LYS C 1 60 ? 18.364 6.026 -14.111 1.00 33.22 472 LYS C N 1
ATOM 1329 C CA . LYS C 1 60 ? 17.265 5.229 -14.639 1.00 34.23 472 LYS C CA 1
ATOM 1330 C C . LYS C 1 60 ? 16.963 4.041 -13.730 1.00 36.37 472 LYS C C 1
ATOM 1331 O O . LYS C 1 60 ? 17.836 3.212 -13.463 1.00 35.72 472 LYS C O 1
ATOM 1337 N N . ASP C 1 61 ? 15.725 3.970 -13.250 1.00 34.92 473 ASP C N 1
ATOM 1338 C CA . ASP C 1 61 ? 15.297 2.885 -12.376 1.00 33.19 473 ASP C CA 1
ATOM 1339 C C . ASP C 1 61 ? 16.228 2.729 -11.175 1.00 32.24 473 ASP C C 1
ATOM 1340 O O . ASP C 1 61 ? 16.805 1.663 -10.959 1.00 32.87 473 ASP C O 1
ATOM 1345 N N . GLY C 1 62 ? 16.376 3.801 -10.405 1.00 34.05 474 GLY C N 1
ATOM 1346 C CA . GLY C 1 62 ? 17.222 3.764 -9.224 1.00 37.62 474 GLY C CA 1
ATOM 1347 C C . GLY C 1 62 ? 18.670 3.353 -9.439 1.00 39.51 474 GLY C C 1
ATOM 1348 O O . GLY C 1 62 ? 19.356 2.969 -8.490 1.00 38.75 474 GLY C O 1
ATOM 1349 N N . GLU C 1 63 ? 19.143 3.434 -10.679 1.00 41.11 475 GLU C N 1
ATOM 1350 C CA . GLU C 1 63 ? 20.519 3.069 -10.993 1.00 39.01 475 GLU C CA 1
ATOM 1351 C C . GLU C 1 63 ? 21.169 4.089 -11.929 1.00 36.28 475 GLU C C 1
ATOM 1352 O O . GLU C 1 63 ? 20.488 4.753 -12.710 1.00 31.12 475 GLU C O 1
ATOM 1358 N N . TRP C 1 64 ? 22.489 4.217 -11.828 1.00 34.06 476 TRP C N 1
ATOM 1359 C CA . TRP C 1 64 ? 23.241 5.131 -12.676 1.00 33.98 476 TRP C CA 1
ATOM 1360 C C . TRP C 1 64 ? 23.587 4.343 -13.934 1.00 35.73 476 TRP C C 1
ATOM 1361 O O . TRP C 1 64 ? 24.043 3.203 -13.843 1.00 38.23 476 TRP C O 1
ATOM 1372 N N . VAL C 1 65 ? 23.360 4.933 -15.103 1.00 36.38 477 VAL C N 1
ATOM 1373 C CA . VAL C 1 65 ? 23.670 4.248 -16.358 1.00 36.07 477 VAL C CA 1
ATOM 1374 C C . VAL C 1 65 ? 24.312 5.170 -17.391 1.00 34.90 477 VAL C C 1
ATOM 1375 O O . VAL C 1 65 ? 23.967 6.350 -17.501 1.00 31.32 477 VAL C O 1
ATOM 1379 N N . LEU C 1 66 ? 25.250 4.614 -18.147 1.00 33.46 478 LEU C N 1
ATOM 1380 C CA . LEU C 1 66 ? 25.949 5.366 -19.180 1.00 36.14 478 LEU C CA 1
ATOM 1381 C C . LEU C 1 66 ? 24.984 6.011 -20.174 1.00 33.66 478 LEU C C 1
ATOM 1382 O O . LEU C 1 66 ? 24.096 5.356 -20.725 1.00 32.30 478 LEU C O 1
ATOM 1387 N N . LEU C 1 67 ? 25.179 7.306 -20.395 1.00 32.67 479 LEU C N 1
ATOM 1388 C CA . LEU C 1 67 ? 24.356 8.090 -21.306 1.00 32.88 479 LEU C CA 1
ATOM 1389 C C . LEU C 1 67 ? 24.480 7.633 -22.767 1.00 32.30 479 LEU C C 1
ATOM 1390 O O . LEU C 1 67 ? 23.495 7.646 -23.507 1.00 30.41 479 LEU C O 1
ATOM 1395 N N . SER C 1 68 ? 25.687 7.232 -23.168 1.00 34.28 480 SER C N 1
ATOM 1396 C CA . SER C 1 68 ? 25.964 6.763 -24.536 1.00 35.37 480 SER C CA 1
ATOM 1397 C C . SER C 1 68 ? 25.155 5.512 -24.867 1.00 36.29 480 SER C C 1
ATOM 1398 O O . SER C 1 68 ? 24.958 5.167 -26.033 1.00 33.93 480 SER C O 1
ATOM 1401 N N . THR C 1 69 ? 24.700 4.832 -23.822 1.00 38.86 481 THR C N 1
ATOM 1402 C CA . THR C 1 69 ? 23.904 3.626 -23.963 1.00 40.95 481 THR C CA 1
ATOM 1403 C C . THR C 1 69 ? 22.592 3.980 -24.671 1.00 40.99 481 THR C C 1
ATOM 1404 O O . THR C 1 69 ? 21.943 3.127 -25.280 1.00 39.27 481 THR C O 1
ATOM 1408 N N . PHE C 1 70 ? 22.225 5.256 -24.598 1.00 41.61 482 PHE C N 1
ATOM 1409 C CA . PHE C 1 70 ? 20.996 5.757 -25.204 1.00 43.79 482 PHE C CA 1
ATOM 1410 C C . PHE C 1 70 ? 21.285 6.626 -26.412 1.00 44.45 482 PHE C C 1
ATOM 1411 O O . PHE C 1 70 ? 20.396 6.890 -27.218 1.00 43.74 482 PHE C O 1
ATOM 1419 N N . LEU C 1 71 ? 22.521 7.087 -26.529 1.00 47.80 483 LEU C N 1
ATOM 1420 C CA . LEU C 1 71 ? 22.875 7.939 -27.644 1.00 53.88 483 LEU C CA 1
ATOM 1421 C C . LEU C 1 71 ? 23.510 7.142 -28.773 1.00 59.63 483 LEU C C 1
ATOM 1422 O O . LEU C 1 71 ? 24.117 7.701 -29.683 1.00 61.42 483 LEU C O 1
ATOM 1427 N N . SER C 1 72 ? 23.325 5.828 -28.693 1.00 65.31 484 SER C N 1
ATOM 1428 C CA . SER C 1 72 ? 23.818 4.884 -29.679 1.00 71.73 484 SER C CA 1
ATOM 1429 C C . SER C 1 72 ? 22.646 4.293 -30.404 1.00 76.25 484 SER C C 1
ATOM 1430 O O . SER C 1 72 ? 21.958 3.417 -29.852 1.00 79.46 484 SER C O 1
ATOM 1433 N N . PRO C 1 73 ? 22.374 4.731 -31.639 1.00 78.93 485 PRO C N 1
ATOM 1434 C CA . PRO C 1 73 ? 21.210 4.084 -32.268 1.00 81.62 485 PRO C CA 1
ATOM 1435 C C . PRO C 1 73 ? 21.542 2.612 -32.481 1.00 83.38 485 PRO C C 1
ATOM 1436 O O . PRO C 1 73 ? 21.471 1.837 -31.513 1.00 85.09 485 PRO C O 1
#

Organism: Enterobacteria phage T4 (NCBI:txid10665)

B-factor: mean 32.76, std 19.65, range [2.0, 85.09]

Secondary structure (DSSP, 8-state):
--HHHHHHHHHHHHHHHHHHHHHHHHHHHHHHHHHHHT---PPPP-SS--EEEETTEEEEGGGGSS--/-TTHHHHHHHHHHHHHHHHHHHHHS--------SS--EEEETTEEEEGGGGT--/---THHHHHHTHHHHHHHHHHHHHHHHHHHHHHHHHHTT---PPPP-SS--EEEETTEEEEGGGTS--

Solvent-accessible surface area: 16354 Å² total; per-residue (Å²): 169,105,141,107,45,53,85,106,90,92,100,58,61,92,162,112,113,74,75,70,45,121,40,87,95,70,69,111,110,39,90,73,94,57,107,132,122,50,56,163,98,96,121,14,51,55,30,62,104,59,48,50,94,101,122,64,78,70,31,67,64,76,53,100,129,54,149,126,154,77,133,124,74,102,82,45,131,41,98,90,77,68,109,117,28,98,72,107,56,104,132,138,50,59,160,101,66,136,15,52,109,35,50,100,62,35,48,84,102,129,54,38,54,21,43,67,70,75,105,138,67,178,239,99,65,62,104,138,55,102,88,88,83,92,62,56,81,169,109,117,77,86,54,45,137,5,77,98,35,35,110,116,25,78,71,96,61,104,132,127,46,62,167,106,97,118,16,69,204,70,90,96,59,43,49,89,97,119,63,72,81,32,56,68,76,79,101,128,70,184